Protein AF-A0A378NTG7-F1 (afdb_monomer_lite)

Structure (mmCIF, N/CA/C/O backbone):
data_AF-A0A378NTG7-F1
#
_entry.id   AF-A0A378NTG7-F1
#
loop_
_atom_site.group_PDB
_atom_site.id
_atom_site.type_symbol
_atom_site.label_atom_id
_atom_site.label_alt_id
_atom_site.label_comp_id
_atom_site.label_asym_id
_atom_site.label_entity_id
_atom_site.label_seq_id
_atom_site.pdbx_PDB_ins_code
_atom_site.Cartn_x
_atom_site.Cartn_y
_atom_site.Cartn_z
_atom_site.occupancy
_atom_site.B_iso_or_equiv
_atom_site.auth_seq_id
_atom_site.auth_comp_id
_atom_site.auth_asym_id
_atom_site.auth_atom_id
_atom_site.pdbx_PDB_model_num
ATOM 1 N N . MET A 1 1 ? -18.292 37.386 -33.665 1.00 40.34 1 MET A N 1
ATOM 2 C CA . MET A 1 1 ? -16.863 37.128 -33.390 1.00 40.34 1 MET A CA 1
ATOM 3 C C . MET A 1 1 ? -16.730 35.698 -32.903 1.00 40.34 1 MET A C 1
ATOM 5 O O . MET A 1 1 ? -16.871 35.434 -31.719 1.00 40.34 1 MET A O 1
ATOM 9 N N . ALA A 1 2 ? -16.604 34.774 -33.848 1.00 41.38 2 ALA A N 1
ATOM 10 C CA . ALA A 1 2 ? -16.483 33.342 -33.612 1.00 41.38 2 ALA A CA 1
ATOM 11 C C . ALA A 1 2 ? -15.475 32.808 -34.631 1.00 41.38 2 ALA A C 1
ATOM 13 O O . ALA A 1 2 ? -15.859 32.251 -35.647 1.00 41.38 2 ALA A O 1
ATOM 14 N N . VAL A 1 3 ? -14.202 33.106 -34.395 1.00 43.22 3 VAL A N 1
ATOM 15 C CA . VAL A 1 3 ? -13.016 32.516 -35.029 1.00 43.22 3 VAL A CA 1
ATOM 16 C C . VAL A 1 3 ? -11.914 32.672 -33.972 1.00 43.22 3 VAL A C 1
ATOM 18 O O . VAL A 1 3 ? -11.941 33.680 -33.275 1.00 43.22 3 VAL A O 1
ATOM 21 N N . GLU A 1 4 ? -11.015 31.693 -33.833 1.00 40.50 4 GLU A N 1
ATOM 22 C CA . GLU A 1 4 ? -9.915 31.577 -32.836 1.00 40.50 4 GLU A CA 1
ATOM 23 C C . GLU A 1 4 ? -10.145 30.596 -31.668 1.00 40.50 4 GLU A C 1
ATOM 25 O O . GLU A 1 4 ? -9.868 30.900 -30.510 1.00 40.50 4 GLU A O 1
ATOM 30 N N . LYS A 1 5 ? -10.600 29.365 -31.949 1.00 40.03 5 LYS A N 1
ATOM 31 C CA . LYS A 1 5 ? -10.425 28.236 -31.005 1.00 40.03 5 LYS A CA 1
ATOM 32 C C . LYS A 1 5 ? -9.916 26.922 -31.612 1.00 40.03 5 LYS A C 1
ATOM 34 O O . LYS A 1 5 ? -9.864 25.924 -30.904 1.00 40.03 5 LYS A O 1
ATOM 39 N N . GLU A 1 6 ? -9.496 26.904 -32.875 1.00 39.44 6 GLU A N 1
ATOM 40 C CA . GLU A 1 6 ? -9.167 25.645 -33.573 1.00 39.44 6 GLU A CA 1
ATOM 41 C C . GLU A 1 6 ? -7.680 25.426 -33.906 1.00 39.44 6 GLU A C 1
ATOM 43 O O . GLU A 1 6 ? -7.362 24.444 -34.559 1.00 39.44 6 GLU A O 1
ATOM 48 N N . GLN A 1 7 ? -6.737 26.252 -33.433 1.00 35.56 7 GLN A N 1
ATOM 49 C CA . GLN A 1 7 ? -5.326 26.128 -33.860 1.00 35.56 7 GLN A CA 1
ATOM 50 C C . GLN A 1 7 ? -4.340 25.487 -32.861 1.00 35.56 7 GLN A C 1
ATOM 52 O O . GLN A 1 7 ? -3.200 25.234 -33.233 1.00 35.56 7 GLN A O 1
ATOM 57 N N . GLU A 1 8 ? -4.737 25.131 -31.634 1.00 38.84 8 GLU A N 1
ATOM 58 C CA . GLU A 1 8 ? -3.800 24.547 -30.644 1.00 38.84 8 GLU A CA 1
ATOM 59 C C . GLU A 1 8 ? -3.702 23.005 -30.650 1.00 38.84 8 GLU A C 1
ATOM 61 O O . GLU A 1 8 ? -2.935 22.431 -29.878 1.00 38.84 8 GLU A O 1
ATOM 66 N N . THR A 1 9 ? -4.462 22.289 -31.485 1.00 45.16 9 THR A N 1
ATOM 67 C CA . THR A 1 9 ? -4.614 20.824 -31.337 1.00 45.16 9 THR A CA 1
ATOM 68 C C . THR A 1 9 ? -3.710 19.955 -32.217 1.00 45.16 9 THR A C 1
ATOM 70 O O . THR A 1 9 ? -3.560 18.774 -31.904 1.00 45.16 9 THR A O 1
ATOM 73 N N . GLU A 1 10 ? -3.041 20.492 -33.243 1.00 42.03 10 GLU A N 1
ATOM 74 C CA . GLU A 1 10 ? -2.284 19.659 -34.201 1.00 42.03 10 GLU A CA 1
ATOM 75 C C . GLU A 1 10 ? -0.754 19.661 -34.015 1.00 42.03 10 GLU A C 1
ATOM 77 O O . GLU A 1 10 ? -0.111 18.655 -34.313 1.00 42.03 10 GLU A O 1
ATOM 82 N N . GLN A 1 11 ? -0.149 20.712 -33.443 1.00 45.31 11 GLN A N 1
ATOM 83 C CA . GLN A 1 11 ? 1.317 20.779 -33.271 1.00 45.31 11 GLN A CA 1
ATOM 84 C C . GLN A 1 11 ? 1.874 19.829 -32.190 1.00 45.31 11 GLN A C 1
ATOM 86 O O . GLN A 1 11 ? 3.005 19.372 -32.307 1.00 45.31 11 GLN A O 1
ATOM 91 N N . GLY A 1 12 ? 1.088 19.461 -31.171 1.00 49.34 12 GLY A N 1
ATOM 92 C CA . GLY A 1 12 ? 1.565 18.647 -30.037 1.00 49.34 12 GLY A CA 1
ATOM 93 C C . GLY A 1 12 ? 1.423 17.124 -30.187 1.00 49.34 12 GLY A C 1
ATOM 94 O O . GLY A 1 12 ? 1.861 16.373 -29.313 1.00 49.34 12 GLY A O 1
ATOM 95 N N . PHE A 1 13 ? 0.773 16.635 -31.245 1.00 55.47 13 PHE A N 1
ATOM 96 C CA . PHE A 1 13 ? 0.563 15.198 -31.467 1.00 55.47 13 PHE A CA 1
ATOM 97 C C . PHE A 1 13 ? 1.809 14.455 -32.004 1.00 55.47 13 PHE A C 1
ATOM 99 O O . PHE A 1 13 ? 2.131 13.398 -31.452 1.00 55.47 13 PHE A O 1
ATOM 106 N N . PRO A 1 14 ? 2.558 14.978 -33.000 1.00 64.94 14 PRO A N 1
ATOM 107 C CA . PRO A 1 14 ? 3.762 14.308 -33.495 1.00 64.94 14 PRO A CA 1
ATOM 108 C C . PRO A 1 14 ? 4.895 14.275 -32.457 1.00 64.94 14 PRO A C 1
ATOM 110 O O . PRO A 1 14 ? 5.592 13.267 -32.339 1.00 64.94 14 PRO A O 1
ATOM 113 N N . GLU A 1 15 ? 5.040 15.327 -31.647 1.00 72.38 15 GLU A N 1
ATOM 114 C CA . GLU A 1 15 ? 6.060 15.408 -30.590 1.00 72.38 15 GLU A CA 1
ATOM 115 C C . GLU A 1 15 ? 5.849 14.349 -29.497 1.00 72.38 15 GLU A C 1
ATOM 117 O O . GLU A 1 15 ? 6.788 13.658 -29.102 1.00 72.38 15 GLU A O 1
ATOM 122 N N . LYS A 1 16 ? 4.596 14.135 -29.071 1.00 78.06 16 LYS A N 1
ATOM 123 C CA . LYS A 1 16 ? 4.247 13.085 -28.096 1.00 78.06 16 LYS A CA 1
ATOM 124 C C . LYS A 1 16 ? 4.489 11.679 -28.631 1.00 78.06 16 LYS A C 1
ATOM 126 O O . LYS A 1 16 ? 4.877 10.793 -27.874 1.00 78.06 16 LYS A O 1
ATOM 131 N N . ILE A 1 17 ? 4.271 11.455 -29.927 1.00 83.69 17 ILE A N 1
ATOM 132 C CA . ILE A 1 17 ? 4.576 10.165 -30.556 1.00 83.69 17 ILE A CA 1
ATOM 133 C C . ILE A 1 17 ? 6.084 9.904 -30.512 1.00 83.69 17 ILE A C 1
ATOM 135 O O . ILE A 1 17 ? 6.492 8.804 -30.137 1.00 83.69 17 ILE A O 1
ATOM 139 N N . HIS A 1 18 ? 6.904 10.909 -30.829 1.00 86.69 18 HIS A N 1
ATOM 140 C CA . HIS A 1 18 ? 8.359 10.806 -30.715 1.00 86.69 18 HIS A CA 1
ATOM 141 C C . HIS A 1 18 ? 8.810 10.510 -29.284 1.00 86.69 18 HIS A C 1
ATOM 143 O O . HIS A 1 18 ? 9.618 9.604 -29.081 1.00 86.69 18 HIS A O 1
ATOM 149 N N . GLU A 1 19 ? 8.244 11.202 -28.295 1.00 88.75 19 GLU A N 1
ATOM 150 C CA . GLU A 1 19 ? 8.531 10.952 -26.880 1.00 88.75 19 GLU A CA 1
ATOM 151 C C . GLU A 1 19 ? 8.181 9.509 -26.475 1.00 88.75 19 GLU A C 1
ATOM 153 O O . GLU A 1 19 ? 8.962 8.835 -25.801 1.00 88.75 19 GLU A O 1
ATOM 158 N N . TYR A 1 20 ? 7.039 8.986 -26.932 1.00 90.25 20 TYR A N 1
ATOM 159 C CA . TYR A 1 20 ? 6.647 7.602 -26.655 1.00 90.25 20 TYR A CA 1
ATOM 160 C C . TYR A 1 20 ? 7.581 6.580 -27.299 1.00 90.25 20 TYR A C 1
ATOM 162 O O . TYR A 1 20 ? 7.883 5.568 -26.667 1.00 90.25 20 TYR A O 1
ATOM 170 N N . ILE A 1 21 ? 8.053 6.837 -28.521 1.00 90.62 21 ILE A N 1
ATOM 171 C CA . ILE A 1 21 ? 9.031 5.980 -29.205 1.00 90.62 21 ILE A CA 1
ATOM 172 C C . ILE A 1 21 ? 10.375 6.013 -28.471 1.00 90.62 21 ILE A C 1
ATOM 174 O O . ILE A 1 21 ? 11.003 4.974 -28.280 1.00 90.62 21 ILE A O 1
ATOM 178 N N . GLU A 1 22 ? 10.815 7.185 -28.019 1.00 93.62 22 GLU A N 1
ATOM 179 C CA . GLU A 1 22 ? 12.049 7.323 -27.246 1.00 93.62 22 GLU A CA 1
ATOM 180 C C . GLU A 1 22 ? 11.975 6.530 -25.933 1.00 93.62 22 GLU A C 1
ATOM 182 O O . GLU A 1 22 ? 12.886 5.765 -25.612 1.00 93.62 22 GLU A O 1
ATOM 187 N N . ILE A 1 23 ? 10.862 6.649 -25.200 1.00 94.94 23 ILE A N 1
ATOM 188 C CA . ILE A 1 23 ? 10.621 5.880 -23.973 1.00 94.94 23 ILE A CA 1
ATOM 189 C C . ILE A 1 23 ? 10.615 4.375 -24.265 1.00 94.94 23 ILE A C 1
ATOM 191 O O . ILE A 1 23 ? 11.226 3.607 -23.521 1.00 94.94 23 ILE A O 1
ATOM 195 N N . GLU A 1 24 ? 9.960 3.949 -25.344 1.00 94.50 24 GLU A N 1
ATOM 196 C CA . GLU A 1 24 ? 9.941 2.550 -25.776 1.00 94.50 24 GLU A CA 1
ATOM 197 C C . GLU A 1 24 ? 11.367 2.027 -26.005 1.00 94.50 24 GLU A C 1
ATOM 199 O O . GLU A 1 24 ? 11.753 0.996 -25.452 1.00 94.50 24 GLU A O 1
ATOM 204 N N . ASN A 1 25 ? 12.187 2.778 -26.744 1.00 94.44 25 ASN A N 1
ATOM 205 C CA . ASN A 1 25 ? 13.576 2.419 -27.029 1.00 94.44 25 ASN A CA 1
ATOM 206 C C . ASN A 1 25 ? 14.423 2.329 -25.753 1.00 94.44 25 ASN A C 1
ATOM 208 O O . ASN A 1 25 ? 15.228 1.403 -25.608 1.00 94.44 25 ASN A O 1
ATOM 212 N N . LEU A 1 26 ? 14.226 3.246 -24.803 1.00 96.25 26 LEU A N 1
ATOM 213 C CA . LEU A 1 26 ? 14.895 3.196 -23.503 1.00 96.25 26 LEU A CA 1
ATOM 214 C C . LEU A 1 26 ? 14.501 1.944 -22.709 1.00 96.25 26 LEU A C 1
ATOM 216 O O . LEU A 1 26 ? 15.367 1.307 -22.112 1.00 96.25 26 LEU A O 1
ATOM 220 N N . VAL A 1 27 ? 13.226 1.541 -22.734 1.00 95.62 27 VAL A N 1
ATOM 221 C CA . VAL A 1 27 ? 12.765 0.301 -22.086 1.00 95.62 27 VAL A CA 1
ATOM 222 C C . VAL A 1 27 ? 13.381 -0.929 -22.745 1.00 95.62 27 VAL A C 1
ATOM 224 O O . VAL A 1 27 ? 13.876 -1.813 -22.045 1.00 95.62 27 VAL A O 1
ATOM 227 N N . LEU A 1 28 ? 13.400 -0.989 -24.077 1.00 93.88 28 LEU A N 1
ATOM 228 C CA . LEU A 1 28 ? 14.022 -2.096 -24.805 1.00 93.88 28 LEU A CA 1
ATOM 229 C C . LEU A 1 28 ? 15.527 -2.181 -24.524 1.00 93.88 28 LEU A C 1
ATOM 231 O O . LEU A 1 28 ? 16.045 -3.277 -24.313 1.00 93.88 28 LEU A O 1
ATOM 235 N N . THR A 1 29 ? 16.206 -1.035 -24.438 1.00 95.12 29 THR A N 1
ATOM 236 C CA . THR A 1 29 ? 17.627 -0.949 -24.076 1.00 95.12 29 THR A CA 1
ATOM 237 C C . THR A 1 29 ? 17.853 -1.423 -22.646 1.00 95.12 29 THR A C 1
ATOM 239 O O . THR A 1 29 ? 18.672 -2.305 -22.426 1.00 95.12 29 THR A O 1
ATOM 242 N N . TYR A 1 30 ? 17.068 -0.928 -21.686 1.00 96.25 30 TYR A N 1
ATOM 243 C CA . TYR A 1 30 ? 17.121 -1.352 -20.286 1.00 96.25 30 TYR A CA 1
ATOM 244 C C . TYR A 1 30 ? 16.969 -2.869 -20.120 1.00 96.25 30 TYR A C 1
ATOM 246 O O . TYR A 1 30 ? 17.612 -3.467 -19.255 1.00 96.25 30 TYR A O 1
ATOM 254 N N . LYS A 1 31 ? 16.128 -3.507 -20.941 1.00 94.12 31 LYS A N 1
ATOM 255 C CA . LYS A 1 31 ? 15.889 -4.951 -20.869 1.00 94.12 31 LYS A CA 1
ATOM 256 C C . LYS A 1 31 ? 17.086 -5.791 -21.311 1.00 94.12 31 LYS A C 1
ATOM 258 O O . LYS A 1 31 ? 17.160 -6.946 -20.890 1.00 94.12 31 LYS A O 1
ATOM 263 N N . LYS A 1 32 ? 18.014 -5.239 -22.105 1.00 92.81 32 LYS A N 1
ATOM 264 C CA . LYS A 1 32 ? 19.142 -5.997 -22.662 1.00 92.81 32 LYS A CA 1
ATOM 265 C C . LYS A 1 32 ? 19.996 -6.670 -21.590 1.00 92.81 32 LYS A C 1
ATOM 267 O O . LYS A 1 32 ? 20.375 -7.820 -21.758 1.00 92.81 32 LYS A O 1
ATOM 272 N N . GLN A 1 33 ? 20.201 -6.013 -20.447 1.00 92.69 33 GLN A N 1
ATOM 273 C CA . GLN A 1 33 ? 20.974 -6.571 -19.328 1.00 92.69 33 GLN A CA 1
ATOM 274 C C . GLN A 1 33 ? 20.434 -7.889 -18.741 1.00 92.69 33 GLN A C 1
ATOM 276 O O . GLN A 1 33 ? 21.124 -8.512 -17.940 1.00 92.69 33 GLN A O 1
ATOM 281 N N . PHE A 1 34 ? 19.192 -8.283 -19.048 1.00 92.81 34 PHE A N 1
ATOM 282 C CA . PHE A 1 34 ? 18.584 -9.506 -18.514 1.00 92.81 34 PHE A CA 1
ATOM 283 C C . PHE A 1 34 ? 18.690 -10.709 -19.459 1.00 92.81 34 PHE A C 1
ATOM 285 O O . PHE A 1 34 ? 18.231 -11.789 -19.083 1.00 92.81 34 PHE A O 1
ATOM 292 N N . PHE A 1 35 ? 19.253 -10.546 -20.659 1.00 91.06 35 PHE A N 1
ATOM 293 C CA . PHE A 1 35 ? 19.541 -11.672 -21.547 1.00 91.06 35 PHE A CA 1
ATOM 294 C C . PHE A 1 35 ? 20.837 -12.376 -21.130 1.00 91.06 35 PHE A C 1
ATOM 296 O O . PHE A 1 35 ? 21.755 -11.755 -20.596 1.00 91.06 35 PHE A O 1
ATOM 303 N N . SER A 1 36 ? 20.901 -13.692 -21.344 1.00 86.69 36 SER A N 1
ATOM 304 C CA . SER A 1 36 ? 22.026 -14.539 -20.918 1.00 86.69 36 SER A CA 1
ATOM 305 C C . SER A 1 36 ? 23.348 -14.216 -21.621 1.00 86.69 36 SER A C 1
ATOM 307 O O . SER A 1 36 ? 24.410 -14.539 -21.102 1.00 86.69 36 SER A O 1
ATOM 309 N N . ASP A 1 37 ? 23.278 -13.597 -22.794 1.00 91.00 37 ASP A N 1
ATOM 310 C CA . ASP A 1 37 ? 24.374 -13.249 -23.698 1.00 91.00 37 ASP A CA 1
ATOM 311 C C . ASP A 1 37 ? 24.736 -11.752 -23.671 1.00 91.00 37 ASP A C 1
ATOM 313 O O . ASP A 1 37 ? 25.520 -11.289 -24.498 1.00 91.00 37 ASP A O 1
ATOM 317 N N . ALA A 1 38 ? 24.200 -10.990 -22.711 1.00 89.75 38 ALA A N 1
ATOM 318 C CA . ALA A 1 38 ? 24.419 -9.551 -22.623 1.00 89.75 38 ALA A CA 1
ATOM 319 C C . ALA A 1 38 ? 25.904 -9.196 -22.437 1.00 89.75 38 ALA A C 1
ATOM 321 O O . ALA A 1 38 ? 26.570 -9.620 -21.486 1.00 89.75 38 ALA A O 1
ATOM 322 N N . THR A 1 39 ? 26.421 -8.346 -23.321 1.00 93.62 39 THR A N 1
ATOM 323 C CA . THR A 1 39 ? 27.797 -7.852 -23.239 1.00 93.62 39 THR A CA 1
ATOM 324 C C . THR A 1 39 ? 27.957 -6.816 -22.123 1.00 93.62 39 THR A C 1
ATOM 326 O O . THR A 1 39 ? 27.016 -6.125 -21.727 1.00 93.62 39 THR A O 1
ATOM 329 N N . ARG A 1 40 ? 29.193 -6.627 -21.633 1.00 91.81 40 ARG A N 1
ATOM 330 C CA . ARG A 1 40 ? 29.496 -5.603 -20.613 1.00 91.81 40 ARG A CA 1
ATOM 331 C C . ARG A 1 40 ? 29.053 -4.197 -21.041 1.00 91.81 40 ARG A C 1
ATOM 333 O O . ARG A 1 40 ? 28.556 -3.445 -20.207 1.00 91.81 40 ARG A O 1
ATOM 340 N N . LYS A 1 41 ? 29.201 -3.872 -22.330 1.00 93.62 41 LYS A N 1
ATOM 341 C CA . LYS A 1 41 ? 28.770 -2.595 -22.912 1.00 93.62 41 LYS A CA 1
ATOM 342 C C . LYS A 1 41 ? 27.248 -2.433 -22.840 1.00 93.62 41 LYS A C 1
ATOM 344 O O . LYS A 1 41 ? 26.769 -1.399 -22.391 1.00 93.62 41 LYS A O 1
ATOM 349 N N . GLU A 1 42 ? 26.489 -3.468 -23.190 1.00 92.56 42 GLU A N 1
ATOM 350 C CA . GLU A 1 42 ? 25.021 -3.436 -23.122 1.00 92.56 42 GLU A CA 1
ATOM 351 C C . GLU A 1 42 ? 24.499 -3.321 -21.689 1.00 92.56 42 GLU A C 1
ATOM 353 O O . GLU A 1 42 ? 23.486 -2.664 -21.454 1.00 92.56 42 GLU A O 1
ATOM 358 N N . ILE A 1 43 ? 25.189 -3.917 -20.713 1.00 92.94 43 ILE A N 1
ATOM 359 C CA . ILE A 1 43 ? 24.847 -3.764 -19.293 1.00 92.94 43 ILE A CA 1
ATOM 360 C C . ILE A 1 43 ? 25.027 -2.305 -18.849 1.00 92.94 43 ILE A C 1
ATOM 362 O O . ILE A 1 43 ? 24.193 -1.774 -18.115 1.00 92.94 43 ILE A O 1
ATOM 366 N N . GLU A 1 44 ? 26.095 -1.642 -19.287 1.00 94.31 44 GLU A N 1
ATOM 367 C CA . GLU A 1 44 ? 26.352 -0.237 -18.963 1.00 94.31 44 GLU A C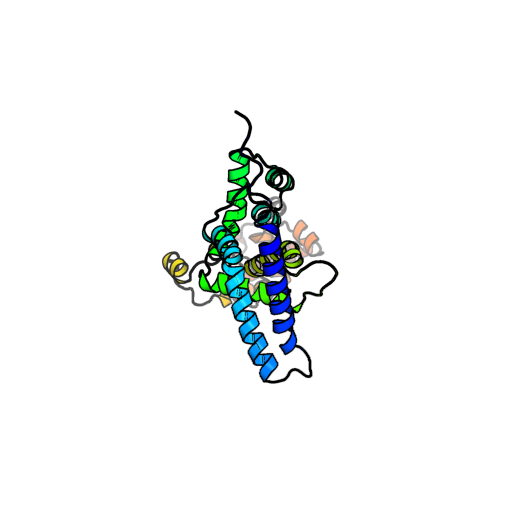A 1
ATOM 368 C C . GLU A 1 44 ? 25.340 0.701 -19.636 1.00 94.31 44 GLU A C 1
ATOM 370 O O . GLU A 1 44 ? 24.735 1.540 -18.965 1.00 94.31 44 GLU A O 1
ATOM 375 N N . GLU A 1 45 ? 25.047 0.480 -20.919 1.00 95.06 45 GLU A N 1
ATOM 376 C CA . GLU A 1 45 ? 23.980 1.185 -21.641 1.00 95.06 45 GLU A CA 1
ATOM 377 C C . GLU A 1 45 ? 22.610 0.980 -20.977 1.00 95.06 45 GLU A C 1
ATOM 379 O O . GLU A 1 45 ? 21.835 1.927 -20.837 1.00 95.06 45 GLU A O 1
ATOM 384 N N . SER A 1 46 ? 22.327 -0.232 -20.488 1.00 94.88 46 SER A N 1
ATOM 385 C CA . SER A 1 46 ? 21.084 -0.543 -19.773 1.00 94.88 46 SER A CA 1
ATOM 386 C C . SER A 1 46 ? 20.953 0.230 -18.459 1.00 94.88 46 SER A C 1
ATOM 388 O O . SER A 1 46 ? 19.850 0.654 -18.105 1.00 94.88 46 SER A O 1
ATOM 390 N N . LYS A 1 47 ? 22.057 0.436 -17.726 1.00 94.50 47 LYS A N 1
ATOM 391 C CA . LYS A 1 47 ? 22.064 1.246 -16.495 1.00 94.50 47 LYS A CA 1
ATOM 392 C C . LYS A 1 47 ? 21.788 2.714 -16.804 1.00 94.50 47 LYS A C 1
ATOM 394 O O . LYS A 1 47 ? 20.948 3.321 -16.145 1.00 94.50 47 LYS A O 1
ATOM 399 N N . SER A 1 48 ? 22.426 3.258 -17.837 1.00 95.94 48 SER A N 1
ATOM 400 C CA . SER A 1 48 ? 22.163 4.623 -18.305 1.00 95.94 48 SER A CA 1
ATOM 401 C C . SER A 1 48 ? 20.713 4.795 -18.762 1.00 95.94 48 SER A C 1
ATOM 403 O O . SER A 1 48 ? 20.056 5.763 -18.379 1.00 95.94 48 SER A O 1
ATOM 405 N N . ALA A 1 49 ? 20.169 3.818 -19.496 1.00 95.88 49 ALA A N 1
ATOM 406 C CA . ALA A 1 49 ? 18.770 3.815 -19.912 1.00 95.88 49 ALA A CA 1
ATOM 407 C C . ALA A 1 49 ? 17.804 3.786 -18.714 1.00 95.88 49 ALA A C 1
ATOM 409 O O . ALA A 1 49 ? 16.811 4.513 -18.718 1.00 95.88 49 ALA A O 1
ATOM 410 N N . ALA A 1 50 ? 18.108 3.015 -17.661 1.00 96.25 50 ALA A N 1
ATOM 411 C CA . ALA A 1 50 ? 17.317 3.001 -16.427 1.00 96.25 50 ALA A CA 1
ATOM 412 C C . ALA A 1 50 ? 17.258 4.387 -15.768 1.00 96.25 50 ALA A C 1
ATOM 414 O O . ALA A 1 50 ? 16.178 4.850 -15.405 1.00 96.25 50 ALA A O 1
ATOM 415 N N . THR A 1 51 ? 18.404 5.062 -15.652 1.00 96.31 51 THR A N 1
ATOM 416 C CA . THR A 1 51 ? 18.497 6.412 -15.076 1.00 96.31 51 THR A CA 1
ATOM 417 C C . THR A 1 51 ? 17.724 7.434 -15.908 1.00 96.31 51 THR A C 1
ATOM 419 O O . THR A 1 51 ? 17.001 8.267 -15.367 1.00 96.31 51 THR A O 1
ATOM 422 N N . LEU A 1 52 ? 17.814 7.361 -17.238 1.00 97.00 52 LEU A N 1
ATOM 423 C CA . LEU A 1 52 ? 17.052 8.250 -18.120 1.00 97.00 52 LEU A CA 1
ATOM 424 C C . LEU A 1 52 ? 15.541 8.012 -18.009 1.00 97.00 52 LEU A C 1
ATOM 426 O O . LEU A 1 52 ? 14.772 8.975 -17.975 1.00 97.00 52 LEU A O 1
ATOM 430 N N . LEU A 1 53 ? 15.107 6.752 -17.891 1.00 95.88 53 LEU A N 1
ATOM 431 C CA . LEU A 1 53 ? 13.700 6.415 -17.661 1.00 95.88 53 LEU A CA 1
ATOM 432 C C . LEU A 1 53 ? 13.186 7.017 -16.353 1.00 95.88 53 LEU A C 1
ATOM 434 O O . LEU A 1 53 ? 12.139 7.664 -16.351 1.00 95.88 53 LEU A O 1
ATOM 438 N N . THR A 1 54 ? 13.907 6.848 -15.243 1.00 95.75 54 THR A N 1
ATOM 439 C CA . THR A 1 54 ? 13.463 7.400 -13.954 1.00 95.75 54 THR A CA 1
ATOM 440 C C . THR A 1 54 ? 13.398 8.926 -13.988 1.00 95.75 54 THR A C 1
ATOM 442 O O . THR A 1 54 ? 12.439 9.499 -13.472 1.00 95.75 54 THR A O 1
ATOM 445 N N . ILE A 1 55 ? 14.339 9.591 -14.668 1.00 96.38 55 ILE A N 1
ATOM 446 C CA . ILE A 1 55 ? 14.309 11.046 -14.857 1.00 96.38 55 ILE A CA 1
ATOM 447 C C . ILE A 1 55 ? 13.070 11.478 -15.653 1.00 96.38 55 ILE A C 1
ATOM 449 O O . ILE A 1 55 ? 12.351 12.372 -15.202 1.00 96.38 55 ILE A O 1
ATOM 453 N N . LYS A 1 56 ? 12.780 10.833 -16.793 1.00 95.50 56 LYS A N 1
ATOM 454 C CA . LYS A 1 56 ? 11.615 11.169 -17.635 1.00 95.50 56 LYS A CA 1
ATOM 455 C C . LYS A 1 56 ? 10.284 10.988 -16.897 1.00 95.50 56 LYS A C 1
ATOM 457 O O . LYS A 1 56 ? 9.369 11.784 -17.080 1.00 95.50 56 LYS A O 1
ATOM 462 N N . PHE A 1 57 ? 10.183 9.997 -16.010 1.00 96.12 57 PHE A N 1
ATOM 463 C CA . PHE A 1 57 ? 8.967 9.736 -15.230 1.00 96.12 57 PHE A CA 1
ATOM 464 C C . PHE A 1 57 ? 8.887 10.486 -13.886 1.00 96.12 57 PHE A C 1
ATOM 466 O O . PHE A 1 57 ? 7.903 10.330 -13.159 1.00 96.12 57 PHE A O 1
ATOM 473 N N . ASN A 1 58 ? 9.831 11.378 -13.563 1.00 94.94 58 ASN A N 1
ATOM 474 C CA . ASN A 1 58 ? 9.766 12.205 -12.349 1.00 94.94 58 ASN A CA 1
ATOM 475 C C . ASN A 1 58 ? 8.445 12.976 -12.150 1.00 94.94 58 ASN A C 1
ATOM 477 O O . ASN A 1 58 ? 7.970 13.027 -11.010 1.00 94.94 58 ASN A O 1
ATOM 481 N N . PRO A 1 59 ? 7.806 13.558 -13.187 1.00 94.31 59 PRO A N 1
ATOM 482 C CA . PRO A 1 59 ? 6.506 14.211 -13.023 1.00 94.31 59 PRO A CA 1
ATOM 483 C C . PRO A 1 59 ? 5.430 13.262 -12.479 1.00 94.31 59 PRO A C 1
ATOM 485 O O . PRO A 1 59 ? 4.650 13.644 -11.603 1.00 94.31 59 PRO A O 1
ATOM 488 N N . LEU A 1 60 ? 5.433 12.003 -12.934 1.00 93.88 60 LEU A N 1
ATOM 489 C CA . LEU A 1 60 ? 4.539 10.961 -12.434 1.00 93.88 60 LEU A CA 1
ATOM 490 C C . LEU A 1 60 ? 4.830 10.665 -10.960 1.00 93.88 60 LEU A C 1
ATOM 492 O O . LEU A 1 60 ? 3.906 10.625 -10.152 1.00 93.88 60 LEU A O 1
ATOM 496 N N . PHE A 1 61 ? 6.100 10.512 -10.582 1.00 95.62 61 PHE A N 1
ATOM 497 C CA . PHE A 1 61 ? 6.468 10.231 -9.192 1.00 95.62 61 PHE A CA 1
ATOM 498 C C . PHE A 1 61 ? 6.072 11.363 -8.249 1.00 95.62 61 PHE A C 1
ATOM 500 O O . PHE A 1 61 ? 5.455 11.110 -7.219 1.00 95.62 61 PHE A O 1
ATOM 507 N N . ARG A 1 62 ? 6.323 12.620 -8.634 1.00 94.00 62 ARG A N 1
ATOM 508 C CA . ARG A 1 62 ? 5.901 13.800 -7.861 1.00 94.00 62 ARG A CA 1
ATOM 509 C C . ARG A 1 62 ? 4.391 13.830 -7.642 1.00 94.00 62 ARG A C 1
ATOM 511 O O . ARG A 1 62 ? 3.942 14.161 -6.548 1.00 94.00 62 ARG A O 1
ATOM 518 N N . LYS A 1 63 ? 3.610 13.452 -8.657 1.00 92.81 63 LYS A N 1
ATOM 519 C CA . LYS A 1 63 ? 2.148 13.342 -8.570 1.00 92.81 63 LYS A CA 1
ATOM 520 C C . LYS A 1 63 ? 1.714 12.304 -7.521 1.00 92.81 63 LYS A C 1
ATOM 522 O O . LYS A 1 63 ? 0.829 12.596 -6.723 1.00 92.81 63 LYS A O 1
ATOM 527 N N . TYR A 1 64 ? 2.367 11.141 -7.458 1.00 94.38 64 TYR A N 1
ATOM 528 C CA . TYR A 1 64 ? 2.103 10.148 -6.405 1.00 94.38 64 TYR A CA 1
ATOM 529 C C . TYR A 1 64 ? 2.592 10.595 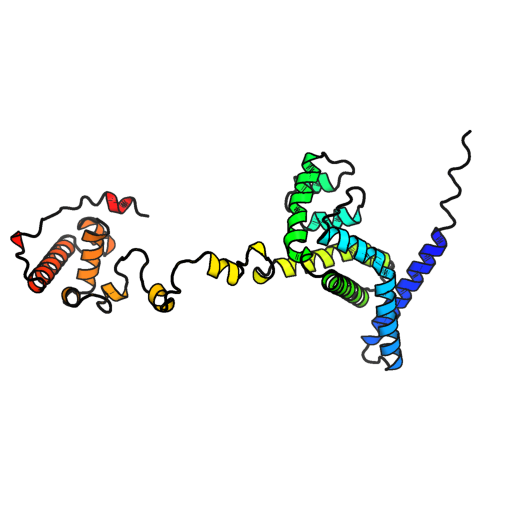-5.025 1.00 94.38 64 TYR A C 1
ATOM 531 O O . TYR A 1 64 ? 1.871 10.407 -4.051 1.00 94.38 64 TYR A O 1
ATOM 539 N N . ILE A 1 65 ? 3.769 11.216 -4.930 1.00 94.81 65 ILE A N 1
ATOM 540 C CA . ILE A 1 65 ? 4.325 11.714 -3.663 1.00 94.81 65 ILE A CA 1
ATOM 541 C C . ILE A 1 65 ? 3.388 12.747 -3.032 1.00 94.81 65 ILE A C 1
ATOM 543 O O . ILE A 1 65 ? 3.047 12.597 -1.864 1.00 94.81 65 ILE A O 1
ATOM 547 N N . LYS A 1 66 ? 2.894 13.727 -3.804 1.00 92.75 66 LYS A N 1
ATOM 548 C CA . LYS A 1 66 ? 1.913 14.716 -3.317 1.00 92.75 66 LYS A CA 1
ATOM 549 C C . LYS A 1 66 ? 0.648 14.064 -2.765 1.00 92.75 66 LYS A C 1
ATOM 551 O O . LYS A 1 66 ? 0.102 14.491 -1.754 1.00 92.75 66 LYS A O 1
ATOM 556 N N . LEU A 1 67 ? 0.172 13.007 -3.418 1.00 92.12 67 LEU A N 1
ATOM 557 C CA . LEU A 1 67 ? -0.996 12.283 -2.935 1.00 92.12 67 LEU A CA 1
ATOM 558 C C . LEU A 1 67 ? -0.696 11.504 -1.648 1.00 92.12 67 LEU A C 1
ATOM 560 O O . LEU A 1 67 ? -1.503 11.509 -0.726 1.00 92.12 67 LEU A O 1
ATOM 564 N N . ILE A 1 68 ? 0.438 10.808 -1.604 1.00 94.25 68 ILE A N 1
ATOM 565 C CA . ILE A 1 68 ? 0.809 9.917 -0.501 1.00 94.25 68 ILE A CA 1
ATOM 566 C C . ILE A 1 68 ? 1.171 10.724 0.753 1.00 94.25 68 ILE A C 1
ATOM 568 O O . ILE A 1 68 ? 0.674 10.405 1.831 1.00 94.25 68 ILE A O 1
ATOM 572 N N . LYS A 1 69 ? 2.001 11.765 0.618 1.00 92.94 69 LYS A N 1
ATOM 573 C CA . LYS A 1 69 ? 2.500 12.579 1.738 1.00 92.94 69 LYS A CA 1
ATOM 574 C C . LYS A 1 69 ? 1.576 13.731 2.108 1.00 92.94 69 LYS A C 1
ATOM 576 O O . LYS A 1 69 ? 1.313 13.932 3.284 1.00 92.94 69 LYS A O 1
ATOM 581 N N . ASP A 1 70 ? 1.064 14.460 1.120 1.00 89.06 70 ASP A N 1
ATOM 582 C CA . ASP A 1 70 ? 0.331 15.706 1.383 1.00 89.06 70 ASP A CA 1
ATOM 583 C C . ASP A 1 70 ? -1.193 15.504 1.356 1.00 89.06 70 ASP A C 1
ATOM 585 O O . ASP A 1 70 ? -1.950 16.458 1.525 1.00 89.06 70 ASP A O 1
ATOM 589 N N . ASN A 1 71 ? -1.660 14.273 1.098 1.00 87.25 71 ASN A N 1
ATOM 590 C CA . ASN A 1 71 ? -3.074 13.932 0.909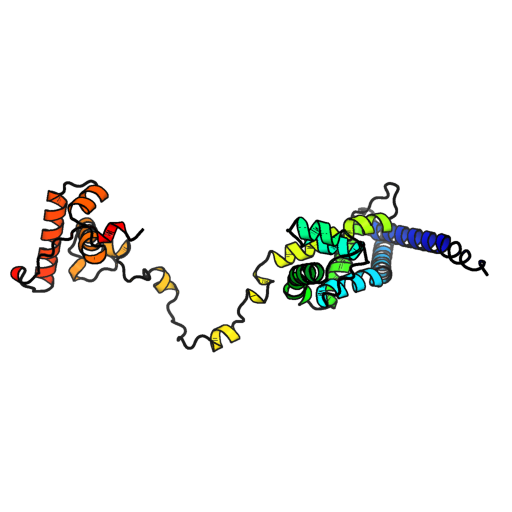 1.00 87.25 71 ASN A CA 1
ATOM 591 C C . ASN A 1 71 ? -3.767 14.838 -0.135 1.00 87.25 71 ASN A C 1
ATOM 593 O O . ASN A 1 71 ? -4.965 15.113 -0.059 1.00 87.25 71 ASN A O 1
ATOM 597 N N . GLN A 1 72 ? -3.022 15.327 -1.135 1.00 87.06 72 GLN A N 1
ATOM 598 C CA . GLN A 1 72 ? -3.551 16.211 -2.176 1.00 87.06 72 GLN A CA 1
ATOM 599 C C . GLN A 1 72 ? -4.252 15.404 -3.275 1.00 87.06 72 GLN A C 1
ATOM 601 O O . GLN A 1 72 ? -3.690 15.106 -4.329 1.00 87.06 72 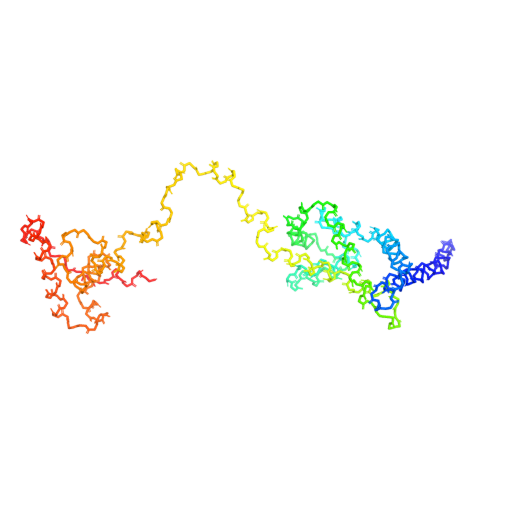GLN A O 1
ATOM 606 N N . LEU A 1 73 ? -5.507 15.032 -3.017 1.00 86.50 73 LEU A N 1
ATOM 607 C CA . LEU A 1 73 ? -6.365 14.356 -3.989 1.00 86.50 73 LEU A CA 1
ATOM 608 C C . LEU A 1 73 ? -7.035 15.361 -4.940 1.00 86.50 73 LEU A C 1
ATOM 610 O O . LEU A 1 73 ? -7.924 16.105 -4.528 1.00 86.50 73 LEU A O 1
ATOM 614 N N . ASP A 1 74 ? -6.670 15.324 -6.223 1.00 86.69 74 ASP A N 1
ATOM 615 C CA . ASP A 1 74 ? -7.425 16.001 -7.282 1.00 86.69 74 ASP A CA 1
ATOM 616 C C . ASP A 1 74 ? -8.589 15.115 -7.768 1.00 86.69 74 ASP A C 1
ATOM 618 O O . ASP A 1 74 ? -8.392 14.035 -8.329 1.00 86.69 74 ASP A O 1
ATOM 622 N N . PHE A 1 75 ? -9.824 15.576 -7.554 1.00 86.31 75 PHE A N 1
ATOM 623 C CA . PHE A 1 75 ? -11.047 14.875 -7.966 1.00 86.31 75 PHE A CA 1
ATOM 624 C C . PHE A 1 75 ? -11.356 14.993 -9.464 1.00 86.31 75 PHE A C 1
ATOM 626 O O . PHE A 1 75 ? -12.236 14.279 -9.956 1.00 86.31 75 PHE A O 1
ATOM 633 N N . ASN A 1 76 ? -10.666 15.861 -10.200 1.00 87.12 76 ASN A N 1
ATOM 634 C CA . ASN A 1 76 ? -10.789 15.953 -11.654 1.00 87.12 76 ASN A CA 1
ATOM 635 C C . ASN A 1 76 ? -9.853 14.956 -12.348 1.00 87.12 76 ASN A C 1
ATOM 637 O O . ASN A 1 76 ? -10.184 14.417 -13.406 1.00 87.12 76 ASN A O 1
ATOM 641 N N . ASP A 1 77 ? -8.738 14.625 -11.704 1.00 89.31 77 ASP A N 1
ATOM 642 C CA . ASP A 1 77 ? -7.726 13.722 -12.230 1.00 89.31 77 ASP A CA 1
ATOM 643 C C . ASP A 1 77 ? -8.167 12.249 -12.151 1.00 89.31 77 ASP A C 1
ATOM 645 O O . ASP A 1 77 ? -8.318 11.651 -11.080 1.00 89.31 77 ASP A O 1
ATOM 649 N N . LYS A 1 78 ? -8.394 11.633 -13.316 1.00 87.75 78 LYS A N 1
ATOM 650 C CA . LYS A 1 78 ? -8.866 10.243 -13.413 1.00 87.75 78 LYS A CA 1
ATOM 651 C C . LYS A 1 78 ? -7.862 9.232 -12.856 1.00 87.75 78 LYS A C 1
ATOM 653 O O . LYS A 1 78 ? -8.289 8.210 -12.316 1.00 87.75 78 LYS A O 1
ATOM 658 N N . ASP A 1 79 ? -6.566 9.510 -12.931 1.00 86.25 79 ASP A N 1
ATOM 659 C CA . ASP A 1 79 ? -5.519 8.566 -12.529 1.00 86.25 79 ASP A CA 1
ATOM 660 C C . ASP A 1 79 ? -5.395 8.525 -11.012 1.00 86.25 79 ASP A C 1
ATOM 662 O O . ASP A 1 79 ? -5.339 7.455 -10.402 1.00 86.25 79 ASP A O 1
ATOM 666 N N . ILE A 1 80 ? -5.439 9.707 -10.399 1.00 88.50 80 ILE A N 1
ATOM 667 C CA . ILE A 1 80 ? -5.454 9.881 -8.948 1.00 88.50 80 ILE A CA 1
ATOM 668 C C . ILE A 1 80 ? -6.712 9.247 -8.349 1.00 88.50 80 ILE A C 1
ATOM 670 O O . ILE A 1 80 ? -6.622 8.464 -7.399 1.00 88.50 80 ILE A O 1
ATOM 674 N N . LYS A 1 81 ? -7.882 9.476 -8.966 1.00 90.44 81 LYS A N 1
ATOM 675 C CA . LYS A 1 81 ? -9.127 8.783 -8.600 1.00 90.44 81 LYS A CA 1
ATOM 676 C C . LYS A 1 81 ? -8.977 7.262 -8.694 1.00 90.44 81 LYS A C 1
ATOM 678 O O . LYS A 1 81 ? -9.385 6.545 -7.778 1.00 90.44 81 LYS A O 1
ATOM 683 N N . ARG A 1 82 ? -8.373 6.750 -9.774 1.00 90.75 82 ARG A N 1
ATOM 684 C CA . ARG A 1 82 ? -8.143 5.308 -9.981 1.00 90.75 82 ARG A CA 1
ATOM 685 C C . ARG A 1 82 ? -7.249 4.710 -8.899 1.00 90.75 82 ARG A C 1
ATOM 687 O O . ARG A 1 82 ? -7.542 3.615 -8.424 1.00 90.75 82 ARG A O 1
ATOM 694 N N . PHE A 1 83 ? -6.212 5.428 -8.479 1.00 92.12 83 PHE A N 1
ATOM 695 C CA . PHE A 1 83 ? -5.376 5.018 -7.357 1.00 92.12 83 PHE A CA 1
ATOM 696 C C . PHE A 1 83 ? -6.163 4.996 -6.040 1.00 92.12 83 PHE A C 1
ATOM 698 O O . PHE A 1 83 ? -6.187 3.965 -5.367 1.00 92.12 83 PHE A O 1
ATOM 705 N N . ALA A 1 84 ? -6.867 6.080 -5.703 1.00 91.81 84 ALA A N 1
ATOM 706 C CA . ALA A 1 84 ? -7.646 6.196 -4.468 1.00 91.81 84 ALA A CA 1
ATOM 707 C C . ALA A 1 84 ? -8.725 5.103 -4.333 1.00 91.81 84 ALA A C 1
ATOM 709 O O . ALA A 1 84 ? -8.932 4.545 -3.251 1.00 91.81 84 ALA A O 1
ATOM 710 N N . LEU A 1 85 ? -9.358 4.709 -5.445 1.00 92.50 85 LEU A N 1
ATOM 711 C CA . LEU A 1 85 ? -10.333 3.612 -5.486 1.00 92.50 85 LEU A CA 1
ATOM 712 C C . LEU A 1 85 ? -9.788 2.282 -4.944 1.00 92.50 85 LEU A C 1
ATOM 714 O O . LEU A 1 85 ? -10.576 1.460 -4.466 1.00 92.50 85 LEU A O 1
ATOM 718 N N . ASN A 1 86 ? -8.471 2.058 -5.001 1.00 92.50 86 ASN A N 1
ATOM 719 C CA . ASN A 1 86 ? -7.858 0.831 -4.499 1.00 92.50 86 ASN A CA 1
ATOM 720 C C . ASN A 1 86 ? -7.895 0.727 -2.969 1.00 92.50 86 ASN A C 1
ATOM 722 O O . ASN A 1 86 ? -7.792 -0.387 -2.456 1.00 92.50 86 ASN A O 1
ATOM 726 N N . PHE A 1 87 ? -8.049 1.836 -2.246 1.00 90.94 87 PHE A N 1
ATOM 727 C CA . PHE A 1 87 ? -7.998 1.874 -0.778 1.00 90.94 87 PHE A CA 1
ATOM 728 C C . PHE A 1 87 ? -9.372 2.016 -0.123 1.00 90.94 87 PHE A C 1
ATOM 730 O O . PHE A 1 87 ? -9.532 1.759 1.067 1.00 90.94 87 PHE A O 1
ATOM 737 N N . ILE A 1 88 ? -10.394 2.360 -0.902 1.00 91.69 88 ILE A N 1
ATOM 738 C CA . ILE A 1 88 ? -11.769 2.445 -0.418 1.00 91.69 88 ILE A CA 1
ATOM 739 C C . ILE A 1 88 ? -12.391 1.043 -0.463 1.00 91.69 88 ILE A C 1
ATOM 741 O O . ILE A 1 88 ? -12.299 0.344 -1.469 1.00 91.69 88 ILE A O 1
ATOM 745 N N . GLY A 1 89 ? -13.032 0.607 0.622 1.00 87.88 89 GLY A N 1
ATOM 746 C CA . GLY A 1 89 ? -13.821 -0.635 0.655 1.00 87.88 89 GLY A CA 1
ATOM 747 C C . GLY A 1 89 ? -15.289 -0.421 0.272 1.00 87.88 89 GLY A C 1
ATOM 748 O O . GLY A 1 89 ? -15.877 -1.234 -0.441 1.00 87.88 89 GLY A O 1
ATOM 749 N N . ASP A 1 90 ? -15.854 0.711 0.693 1.00 91.69 90 ASP A N 1
ATOM 750 C CA . ASP A 1 90 ? -17.270 1.047 0.542 1.00 91.69 90 ASP A CA 1
ATOM 751 C C . ASP A 1 90 ? -17.677 1.245 -0.930 1.00 91.69 90 ASP A C 1
ATOM 753 O O . ASP A 1 90 ? -17.106 2.055 -1.668 1.00 91.69 90 ASP A O 1
ATOM 757 N N . LYS A 1 91 ? -18.704 0.501 -1.360 1.00 91.50 91 LYS A N 1
ATOM 758 C CA . LYS A 1 91 ? -19.258 0.554 -2.719 1.00 91.50 91 LYS A CA 1
ATOM 759 C C . LYS A 1 91 ? -19.870 1.921 -3.044 1.00 91.50 91 LYS A C 1
ATOM 761 O O . LYS A 1 91 ? -19.794 2.342 -4.198 1.00 91.50 91 LYS A O 1
ATOM 766 N N . SER A 1 92 ? -20.463 2.602 -2.064 1.00 90.00 92 SER A N 1
ATOM 767 C CA . SER A 1 92 ? -21.105 3.907 -2.254 1.00 90.00 92 SER A CA 1
ATOM 768 C C . SER A 1 92 ? -20.063 4.991 -2.553 1.00 90.00 92 SER A C 1
ATOM 770 O O . SER A 1 92 ? -20.141 5.660 -3.586 1.00 90.00 92 SER A O 1
ATOM 772 N N . LEU A 1 93 ? -19.007 5.061 -1.736 1.00 90.69 93 LEU A N 1
ATOM 773 C CA . LEU A 1 93 ? -17.880 5.975 -1.918 1.00 90.69 93 LEU A CA 1
ATOM 774 C C . LEU A 1 93 ? -17.115 5.690 -3.213 1.00 90.69 93 LEU A C 1
ATOM 776 O O . LEU A 1 93 ? -16.742 6.626 -3.915 1.00 90.69 93 LEU A O 1
ATOM 780 N N . LYS A 1 94 ? -16.949 4.417 -3.600 1.00 92.06 94 LYS A N 1
ATOM 781 C CA . LYS A 1 94 ? -16.367 4.065 -4.908 1.00 92.06 94 LYS A CA 1
ATOM 782 C C . LYS A 1 94 ? -17.176 4.607 -6.079 1.00 92.06 94 LYS A C 1
ATOM 784 O O . LYS A 1 94 ? -16.591 5.083 -7.047 1.00 92.06 94 LYS A O 1
ATOM 789 N N . ARG A 1 95 ? -18.507 4.491 -6.028 1.00 90.69 95 ARG A N 1
ATOM 790 C CA . ARG A 1 95 ? -19.382 5.037 -7.076 1.00 90.69 95 ARG A CA 1
ATOM 791 C C . ARG A 1 95 ? -19.262 6.553 -7.123 1.00 90.69 95 ARG A C 1
ATOM 793 O O . ARG A 1 95 ? -19.063 7.093 -8.202 1.00 90.69 95 ARG A O 1
ATOM 800 N N . ALA A 1 96 ? -19.295 7.213 -5.969 1.00 89.88 96 ALA A N 1
ATOM 801 C CA . ALA A 1 96 ? -19.199 8.663 -5.908 1.00 89.88 96 ALA A CA 1
ATOM 802 C C . ALA A 1 96 ? -17.836 9.199 -6.377 1.00 89.88 96 ALA A C 1
ATOM 804 O O . ALA A 1 96 ? -17.793 10.187 -7.100 1.00 89.88 96 ALA A O 1
ATOM 805 N N . LEU A 1 97 ? -16.732 8.518 -6.052 1.00 89.00 97 LEU A N 1
ATOM 806 C CA . LEU A 1 97 ? -15.394 8.888 -6.523 1.00 89.00 97 LEU A CA 1
ATOM 807 C C . LEU A 1 97 ? -15.254 8.771 -8.051 1.00 89.00 97 LEU A C 1
ATOM 809 O O . LEU A 1 97 ? -14.444 9.477 -8.636 1.00 89.00 97 LEU A O 1
ATOM 813 N N . LYS A 1 98 ? -16.041 7.914 -8.716 1.00 88.25 98 LYS A N 1
ATOM 814 C CA . LYS A 1 98 ? -16.053 7.809 -10.187 1.00 88.25 98 LYS A CA 1
ATOM 815 C C . LYS A 1 98 ? -16.822 8.936 -10.879 1.00 88.25 98 LYS A C 1
ATOM 817 O O . LYS A 1 98 ? -16.611 9.135 -12.070 1.00 88.25 98 LYS A O 1
ATOM 822 N N . LEU A 1 99 ? -17.712 9.630 -10.170 1.00 87.69 99 LEU A N 1
ATOM 823 C CA . LEU A 1 99 ? -18.445 10.771 -10.715 1.00 87.69 99 LEU A CA 1
ATOM 824 C C . LEU A 1 99 ? -17.513 11.979 -10.847 1.00 87.69 99 LEU A C 1
ATOM 826 O O . LEU A 1 99 ? -16.535 12.087 -10.111 1.00 87.69 99 LEU A O 1
ATOM 830 N N . ASP A 1 100 ? -17.837 12.909 -11.742 1.00 82.69 100 ASP A N 1
ATOM 831 C CA . ASP A 1 100 ? -17.061 14.149 -11.897 1.00 82.69 100 ASP A CA 1
ATOM 832 C C . ASP A 1 100 ? -17.380 15.182 -10.810 1.00 82.69 100 ASP A C 1
ATOM 834 O O . ASP A 1 100 ? -16.528 15.980 -10.428 1.00 82.69 100 ASP A O 1
ATOM 838 N N . ARG A 1 101 ? -18.598 15.144 -10.256 1.00 85.19 101 ARG A N 1
ATOM 839 C CA . ARG A 1 101 ? -19.033 16.028 -9.169 1.00 85.19 101 ARG A CA 1
ATOM 840 C C . ARG A 1 101 ? -19.425 15.205 -7.952 1.00 85.19 101 ARG A C 1
ATOM 842 O O . ARG A 1 101 ? -20.215 14.270 -8.055 1.00 85.19 101 ARG A O 1
ATOM 849 N N . GLN A 1 102 ? -18.890 15.576 -6.794 1.00 87.00 102 GLN A N 1
ATOM 850 C CA . GLN A 1 102 ? -19.217 14.963 -5.509 1.00 87.00 102 GLN A CA 1
ATOM 851 C C . GLN A 1 102 ? -19.603 16.048 -4.508 1.00 87.00 102 GLN A C 1
ATOM 853 O O . GLN A 1 102 ? -19.099 17.170 -4.567 1.00 87.00 102 GLN A O 1
ATOM 858 N N . SER A 1 103 ? -20.478 15.699 -3.566 1.00 89.25 103 SER A N 1
ATOM 859 C CA . SER A 1 103 ? -20.805 16.592 -2.455 1.00 89.25 103 SER A CA 1
ATOM 860 C C . SER A 1 103 ? -19.581 16.821 -1.558 1.00 89.25 103 SER A C 1
ATOM 862 O O . SER A 1 103 ? -18.721 15.943 -1.439 1.00 89.25 103 SER A O 1
ATOM 864 N N . SER A 1 104 ? -19.530 17.967 -0.873 1.00 89.19 104 SER A N 1
ATOM 865 C CA . SER A 1 104 ? -18.468 18.270 0.101 1.00 89.19 104 SER A CA 1
ATOM 866 C C . SER A 1 104 ? -18.342 17.175 1.174 1.00 89.19 104 SER A C 1
ATOM 868 O O . SER A 1 104 ? -17.245 16.696 1.458 1.00 89.19 104 SER A O 1
ATOM 870 N N . LYS A 1 105 ? -19.480 16.666 1.670 1.00 91.69 105 LYS A N 1
ATOM 871 C CA . LYS A 1 105 ? -19.531 15.560 2.638 1.00 91.69 105 LYS A CA 1
ATOM 872 C C . LYS A 1 105 ? -18.849 14.295 2.111 1.00 91.69 105 LYS A C 1
ATOM 874 O O . LYS A 1 105 ? -18.062 13.670 2.812 1.00 91.69 105 LYS A O 1
ATOM 879 N N . THR A 1 106 ? -19.118 13.928 0.860 1.00 89.50 106 THR A N 1
ATOM 880 C CA . THR A 1 106 ? -18.499 12.755 0.230 1.00 89.50 106 THR A CA 1
ATOM 881 C C . THR A 1 106 ? -16.996 12.938 0.037 1.00 89.50 106 THR A C 1
ATOM 883 O O . THR A 1 106 ? -16.239 11.995 0.251 1.00 89.50 106 THR A O 1
ATOM 886 N N . ARG A 1 107 ? -16.552 14.144 -0.342 1.00 90.19 107 ARG A N 1
ATOM 887 C CA . ARG A 1 107 ? -15.120 14.453 -0.467 1.00 90.19 107 ARG A CA 1
ATOM 888 C C . ARG A 1 107 ? -14.406 14.305 0.870 1.00 90.19 107 ARG A C 1
ATOM 890 O O . ARG A 1 107 ? -13.357 13.675 0.915 1.00 90.19 107 ARG A O 1
ATOM 897 N N . HIS A 1 108 ? -15.003 14.809 1.947 1.00 90.75 108 HIS A N 1
ATOM 898 C CA . HIS A 1 108 ? -14.460 14.673 3.296 1.00 90.75 108 HIS A CA 1
ATOM 899 C C . HIS A 1 108 ? -14.307 13.202 3.721 1.00 90.75 108 HIS A C 1
ATOM 901 O O . HIS A 1 108 ? -13.242 12.804 4.187 1.00 90.75 108 HIS A O 1
ATOM 907 N N . GLU A 1 109 ? -15.322 12.364 3.484 1.00 90.12 109 GLU A N 1
ATOM 908 C CA . GLU A 1 109 ? -15.238 10.917 3.746 1.00 90.12 109 GLU A CA 1
ATOM 909 C C . GLU A 1 109 ? -14.125 10.237 2.935 1.00 90.12 109 GLU A C 1
ATOM 911 O O . GLU A 1 109 ? -13.393 9.395 3.456 1.00 90.12 109 GLU A O 1
ATOM 916 N N . ILE A 1 110 ? -13.954 10.617 1.665 1.00 90.12 110 ILE A N 1
ATOM 917 C CA . ILE A 1 110 ? -12.876 10.094 0.815 1.00 90.12 110 ILE A CA 1
ATOM 918 C C . ILE A 1 110 ? -11.507 10.507 1.368 1.00 90.12 110 ILE A C 1
ATOM 920 O O . ILE A 1 110 ? -10.651 9.639 1.539 1.00 90.12 110 ILE A O 1
ATOM 924 N N . TYR A 1 111 ? -11.314 11.783 1.713 1.00 90.62 111 TYR A N 1
ATOM 925 C CA . TYR A 1 111 ? -10.072 12.258 2.332 1.00 90.62 111 TYR A CA 1
ATOM 926 C C . TYR A 1 111 ? -9.763 11.519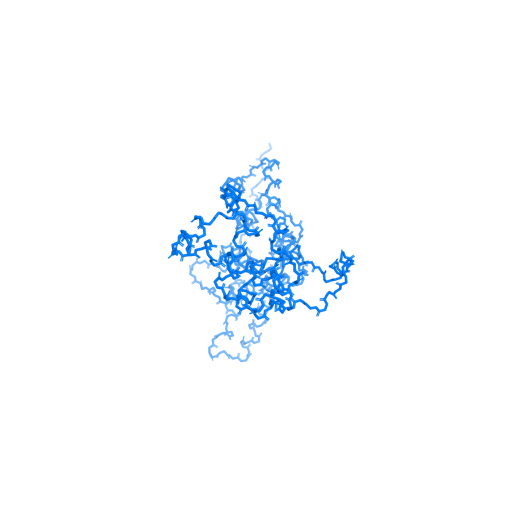 3.626 1.00 90.62 111 TYR A C 1
ATOM 928 O O . TYR A 1 111 ? -8.633 11.080 3.809 1.00 90.62 111 TYR A O 1
ATOM 936 N N . LYS A 1 112 ? -10.763 11.293 4.484 1.00 89.19 112 LYS A N 1
ATOM 937 C CA . LYS A 1 112 ? -10.602 10.527 5.725 1.00 89.19 112 LYS A CA 1
ATOM 938 C C . LYS A 1 112 ? -10.115 9.099 5.465 1.00 89.19 112 LYS A C 1
ATOM 940 O O . LYS A 1 112 ? -9.281 8.590 6.206 1.00 89.19 112 LYS A O 1
ATOM 945 N N . LYS A 1 113 ? -10.607 8.441 4.409 1.00 87.75 113 LYS A N 1
ATOM 946 C CA . LYS A 1 113 ? -10.153 7.089 4.033 1.00 87.75 113 LYS A CA 1
ATOM 947 C C . LYS A 1 113 ? -8.734 7.073 3.468 1.00 87.75 113 LYS A C 1
ATOM 949 O O . LYS A 1 113 ? -8.026 6.093 3.677 1.00 87.75 113 LYS A O 1
ATOM 954 N N . ILE A 1 114 ? -8.330 8.124 2.759 1.00 89.31 114 ILE A N 1
ATOM 955 C CA . ILE A 1 114 ? -6.987 8.239 2.177 1.00 89.31 114 ILE A CA 1
ATOM 956 C C . ILE A 1 114 ? -5.966 8.699 3.217 1.00 89.31 114 ILE A C 1
ATOM 958 O O . ILE A 1 114 ? -4.821 8.268 3.140 1.00 89.31 114 ILE A O 1
ATOM 962 N N . ASN A 1 115 ? -6.385 9.466 4.230 1.00 90.25 115 ASN A N 1
ATOM 963 C CA . ASN A 1 115 ? -5.508 9.968 5.290 1.00 90.25 115 ASN A CA 1
ATOM 964 C C . ASN A 1 115 ? -4.730 8.850 5.982 1.00 90.25 115 ASN A C 1
ATOM 966 O O . ASN A 1 115 ? -3.575 9.026 6.335 1.00 90.25 115 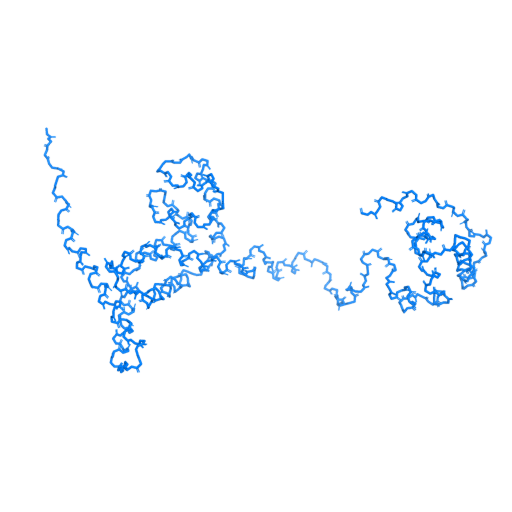ASN A O 1
ATOM 970 N N . PHE A 1 116 ? -5.330 7.665 6.085 1.00 88.00 116 PHE A N 1
ATOM 971 C CA . PHE A 1 116 ? -4.658 6.478 6.596 1.00 88.00 116 PHE A CA 1
ATOM 972 C C . PHE A 1 116 ? -3.364 6.133 5.834 1.00 88.00 116 PHE A C 1
ATOM 974 O O . PHE A 1 116 ? -2.400 5.684 6.443 1.00 88.00 116 PHE A O 1
ATOM 981 N N . ILE A 1 117 ? -3.304 6.348 4.515 1.00 91.56 117 ILE A N 1
ATOM 982 C CA . ILE A 1 117 ? -2.074 6.158 3.728 1.00 91.56 117 ILE A CA 1
ATOM 983 C C . ILE A 1 117 ? -1.023 7.177 4.166 1.00 91.56 117 ILE A C 1
ATOM 985 O O . ILE A 1 117 ? 0.127 6.807 4.386 1.00 91.56 117 ILE A O 1
ATOM 989 N N . THR A 1 118 ? -1.427 8.435 4.328 1.00 91.38 118 THR A N 1
ATOM 990 C CA . THR A 1 118 ? -0.562 9.541 4.750 1.00 91.38 118 THR A CA 1
ATOM 991 C C . THR A 1 118 ? -0.020 9.358 6.170 1.00 91.38 118 THR A C 1
ATOM 993 O O . THR A 1 118 ? 1.165 9.565 6.419 1.00 91.38 118 THR A O 1
ATOM 996 N N . GLU A 1 119 ? -0.854 8.882 7.091 1.00 89.31 119 GLU A N 1
ATOM 997 C CA . GLU A 1 119 ? -0.484 8.566 8.477 1.00 89.31 119 GLU A CA 1
ATOM 998 C C . GLU A 1 119 ? 0.379 7.302 8.607 1.00 89.31 119 GLU A C 1
ATOM 1000 O O . GLU A 1 119 ? 1.003 7.088 9.642 1.00 89.31 119 GLU A O 1
ATOM 1005 N N . THR A 1 120 ? 0.414 6.446 7.582 1.00 91.25 120 THR A N 1
ATOM 1006 C CA . THR A 1 120 ? 1.208 5.211 7.588 1.00 91.25 120 THR A CA 1
ATOM 1007 C C . THR A 1 120 ? 2.382 5.306 6.625 1.00 91.25 120 THR A C 1
ATOM 1009 O O . THR A 1 120 ? 3.450 5.783 6.987 1.00 91.25 120 THR A O 1
ATOM 1012 N N . TYR A 1 121 ? 2.192 4.885 5.378 1.00 94.12 121 TYR A N 1
ATOM 1013 C CA . TYR A 1 121 ? 3.239 4.868 4.361 1.00 94.12 121 TYR A CA 1
ATOM 1014 C C . TYR A 1 121 ? 3.760 6.276 4.018 1.00 94.12 121 TYR A C 1
ATOM 1016 O O . TYR A 1 121 ? 4.929 6.432 3.683 1.00 94.12 121 TYR A O 1
ATOM 1024 N N . GLY A 1 122 ? 2.928 7.314 4.145 1.00 92.94 122 GLY A N 1
ATOM 1025 C CA . GLY A 1 122 ? 3.326 8.708 3.918 1.00 92.94 122 GLY A CA 1
ATOM 1026 C C . GLY A 1 122 ? 4.316 9.278 4.939 1.00 92.94 122 GLY A C 1
ATOM 1027 O O . GLY A 1 122 ? 4.916 10.315 4.659 1.00 92.94 122 GLY A O 1
ATOM 1028 N N . GLN A 1 123 ? 4.530 8.600 6.073 1.00 91.38 123 GLN A N 1
ATOM 1029 C CA . GLN A 1 123 ? 5.533 8.986 7.074 1.00 91.38 123 GLN A CA 1
ATOM 1030 C C . GLN A 1 123 ? 6.970 8.677 6.640 1.00 91.38 123 GLN A C 1
ATOM 1032 O O . GLN A 1 123 ? 7.910 9.210 7.227 1.00 91.38 123 GLN A O 1
ATOM 1037 N N . LEU A 1 124 ? 7.151 7.836 5.618 1.00 93.06 124 LEU A N 1
ATOM 1038 C CA . LEU A 1 124 ? 8.464 7.590 5.031 1.00 93.06 124 LEU A CA 1
ATOM 1039 C C . LEU A 1 124 ? 9.056 8.880 4.448 1.00 93.06 124 LEU A C 1
ATOM 1041 O O . LEU A 1 124 ? 8.344 9.825 4.062 1.00 93.06 124 LEU A O 1
ATOM 1045 N N . SER A 1 125 ? 10.384 8.920 4.362 1.00 95.38 125 SER A N 1
ATOM 1046 C CA . SER A 1 125 ? 11.080 10.029 3.715 1.00 95.38 125 SER A CA 1
ATOM 1047 C C . SER A 1 125 ? 10.664 10.136 2.246 1.00 95.38 125 SER A C 1
ATOM 1049 O O . SER A 1 125 ? 10.203 9.183 1.609 1.00 95.38 125 SER A O 1
ATOM 1051 N N . THR A 1 126 ? 10.764 11.344 1.697 1.00 95.62 126 THR A N 1
ATOM 1052 C CA . THR A 1 126 ? 10.368 11.578 0.303 1.00 95.62 126 THR A CA 1
ATOM 1053 C C . THR A 1 126 ? 11.265 10.788 -0.649 1.00 95.62 126 THR A C 1
ATOM 1055 O O . THR A 1 126 ? 10.794 10.283 -1.668 1.00 95.62 126 THR A O 1
ATOM 1058 N N . GLU A 1 127 ? 12.534 10.637 -0.281 1.00 96.06 127 GLU A N 1
ATOM 1059 C CA . GLU A 1 127 ? 13.553 9.857 -0.968 1.00 96.06 127 GLU A CA 1
ATOM 1060 C C . GLU A 1 127 ? 13.206 8.364 -0.976 1.00 96.06 127 GLU A C 1
ATOM 1062 O O . GLU A 1 127 ? 13.238 7.750 -2.039 1.00 96.06 127 GLU A O 1
ATOM 1067 N N . GLU A 1 128 ? 12.802 7.785 0.159 1.00 96.06 128 GLU A N 1
ATOM 1068 C CA . GLU A 1 128 ? 12.384 6.375 0.237 1.00 96.06 128 GLU A CA 1
ATOM 1069 C C . GLU A 1 128 ? 11.174 6.088 -0.656 1.00 96.06 128 GLU A C 1
ATOM 1071 O O . GLU A 1 128 ? 11.190 5.138 -1.441 1.00 96.06 128 GLU A O 1
ATOM 1076 N N . ILE A 1 129 ? 10.145 6.941 -0.599 1.00 97.06 129 ILE A N 1
ATOM 1077 C CA . ILE A 1 129 ? 8.958 6.794 -1.454 1.00 97.06 129 ILE A CA 1
ATOM 1078 C C . ILE A 1 129 ? 9.352 6.930 -2.931 1.00 97.06 129 ILE A C 1
ATOM 1080 O O . ILE A 1 129 ? 8.865 6.180 -3.777 1.00 97.06 129 ILE A O 1
ATOM 1084 N N . LEU A 1 130 ? 10.241 7.869 -3.265 1.00 97.50 130 LEU A N 1
ATOM 1085 C CA . LEU A 1 130 ? 10.725 8.049 -4.632 1.00 97.50 130 LEU A CA 1
ATOM 1086 C C . LEU A 1 130 ? 11.479 6.810 -5.135 1.00 97.50 130 LEU A C 1
ATOM 1088 O O . LEU A 1 130 ? 11.218 6.365 -6.254 1.00 97.50 130 LEU A O 1
ATOM 1092 N N . ILE A 1 131 ? 12.367 6.240 -4.316 1.00 97.38 131 ILE A N 1
ATOM 1093 C CA . ILE A 1 131 ? 13.113 5.014 -4.632 1.00 97.38 131 ILE A CA 1
ATOM 1094 C C . ILE A 1 131 ? 12.145 3.854 -4.883 1.00 97.38 131 ILE A C 1
ATOM 1096 O O . ILE A 1 131 ? 12.279 3.152 -5.887 1.00 97.38 131 ILE A O 1
ATOM 1100 N N . ASP A 1 132 ? 11.130 3.689 -4.033 1.00 97.50 132 ASP A N 1
ATOM 1101 C CA . ASP A 1 132 ? 10.098 2.666 -4.209 1.00 97.50 132 ASP A CA 1
ATOM 1102 C C . ASP A 1 132 ? 9.345 2.839 -5.538 1.00 97.50 132 ASP A C 1
ATOM 1104 O O . ASP A 1 132 ? 9.185 1.882 -6.300 1.00 97.50 132 ASP A O 1
ATOM 1108 N N . LEU A 1 133 ? 8.919 4.062 -5.871 1.00 97.88 133 LEU A N 1
ATOM 1109 C CA . LEU A 1 133 ? 8.220 4.353 -7.127 1.00 97.88 133 LEU A CA 1
ATOM 1110 C C . LEU A 1 133 ? 9.097 4.087 -8.362 1.00 97.88 133 LEU A C 1
ATOM 1112 O O . LEU A 1 133 ? 8.615 3.523 -9.350 1.00 97.88 133 LEU A O 1
ATOM 1116 N N . GLN A 1 134 ? 10.379 4.455 -8.303 1.00 97.88 134 GLN A N 1
ATOM 1117 C CA . GLN A 1 134 ? 11.356 4.179 -9.358 1.00 97.88 134 GLN A CA 1
ATOM 1118 C C . GLN A 1 134 ? 11.591 2.675 -9.524 1.00 97.88 134 GLN A C 1
ATOM 1120 O O . GLN A 1 134 ? 11.580 2.165 -10.645 1.00 97.88 134 GLN A O 1
ATOM 1125 N N . MET A 1 135 ? 11.734 1.942 -8.418 1.00 97.75 135 MET A N 1
ATOM 1126 C CA . MET A 1 135 ? 11.872 0.488 -8.429 1.00 97.75 135 MET A CA 1
ATOM 1127 C C . MET A 1 135 ? 10.652 -0.174 -9.082 1.00 97.75 135 MET A C 1
ATOM 1129 O O . MET A 1 135 ? 10.812 -1.009 -9.975 1.00 97.75 135 MET A O 1
ATOM 1133 N N . LEU A 1 136 ? 9.434 0.248 -8.725 1.00 97.81 136 LEU A N 1
ATOM 1134 C CA . LEU A 1 136 ? 8.202 -0.275 -9.323 1.00 97.81 136 LEU A CA 1
ATOM 1135 C C . LEU A 1 136 ? 8.118 -0.000 -10.832 1.00 97.81 136 LEU A C 1
ATOM 1137 O O . LEU A 1 136 ? 7.700 -0.882 -11.589 1.00 97.81 136 LEU A O 1
ATOM 1141 N N . LEU A 1 137 ? 8.546 1.185 -11.287 1.00 97.94 137 LEU A N 1
ATOM 1142 C CA . LEU A 1 137 ? 8.639 1.502 -12.716 1.00 97.94 137 LEU A CA 1
ATOM 1143 C C . LEU A 1 137 ? 9.575 0.520 -13.432 1.00 97.94 137 LEU A C 1
ATOM 1145 O O . LEU A 1 137 ? 9.198 -0.050 -14.455 1.00 97.94 137 LEU A O 1
ATOM 1149 N N . LEU A 1 138 ? 10.775 0.300 -12.893 1.00 97.19 138 LEU A N 1
ATOM 1150 C CA . LEU A 1 138 ? 11.780 -0.574 -13.503 1.00 97.19 138 LEU A CA 1
ATOM 1151 C C . LEU A 1 138 ? 11.342 -2.047 -13.508 1.00 97.19 138 LEU A C 1
ATOM 1153 O O . LEU A 1 138 ? 11.556 -2.755 -14.494 1.00 97.19 138 LEU A O 1
ATOM 1157 N N . VAL A 1 139 ? 10.641 -2.505 -12.466 1.00 96.44 139 VAL A N 1
ATOM 1158 C CA . VAL A 1 139 ? 10.012 -3.837 -12.444 1.00 96.44 139 VAL A CA 1
ATOM 1159 C C . VAL A 1 139 ? 8.990 -3.981 -13.573 1.00 96.44 139 VAL A C 1
ATOM 1161 O O . VAL A 1 139 ? 8.944 -5.019 -14.240 1.00 96.44 139 VAL A O 1
ATOM 1164 N N . LEU A 1 140 ? 8.177 -2.953 -13.818 1.00 96.06 140 LEU A N 1
ATOM 1165 C CA . LEU A 1 140 ? 7.213 -2.958 -14.917 1.00 96.06 140 LEU A CA 1
ATOM 1166 C C . LEU A 1 140 ? 7.891 -2.878 -16.286 1.00 96.06 140 LEU A C 1
ATOM 1168 O O . LEU A 1 140 ? 7.476 -3.607 -17.184 1.00 96.06 140 LEU A O 1
ATOM 1172 N N . ALA A 1 141 ? 8.947 -2.075 -16.430 1.00 96.12 141 ALA A N 1
ATOM 1173 C CA . ALA A 1 141 ? 9.765 -2.010 -17.641 1.00 96.12 141 ALA A CA 1
ATOM 1174 C C . ALA A 1 141 ? 10.379 -3.376 -17.975 1.00 96.12 141 ALA A C 1
ATOM 1176 O O . ALA A 1 141 ? 10.306 -3.830 -19.114 1.00 96.12 141 ALA A O 1
ATOM 1177 N N . LYS A 1 142 ? 10.888 -4.096 -16.967 1.00 95.06 142 LYS A N 1
ATOM 1178 C CA . LYS A 1 142 ? 11.401 -5.461 -17.136 1.00 95.06 142 LYS A CA 1
ATOM 1179 C C . LYS A 1 142 ? 10.322 -6.433 -17.631 1.00 95.06 142 LYS A C 1
ATOM 1181 O O . LYS A 1 142 ? 10.597 -7.259 -18.498 1.00 95.06 142 LYS A O 1
ATOM 1186 N N . ARG A 1 143 ? 9.106 -6.354 -17.077 1.00 93.81 143 ARG A N 1
ATOM 1187 C CA . ARG A 1 143 ? 7.976 -7.251 -17.405 1.00 93.81 143 ARG A CA 1
ATOM 1188 C C . ARG A 1 143 ? 7.283 -6.924 -18.727 1.00 93.81 143 ARG A C 1
ATOM 1190 O O . ARG A 1 143 ? 6.577 -7.773 -19.260 1.00 93.81 143 ARG A O 1
ATOM 1197 N N . TYR A 1 144 ? 7.422 -5.698 -19.212 1.00 94.81 144 TYR A N 1
ATOM 1198 C CA . TYR A 1 144 ? 6.712 -5.216 -20.387 1.00 94.81 144 TYR A CA 1
ATOM 1199 C C . TYR A 1 144 ? 7.062 -6.024 -21.642 1.00 94.81 144 TYR A C 1
ATOM 1201 O O . TYR A 1 144 ? 8.226 -6.345 -21.877 1.00 94.81 144 TYR A O 1
ATOM 1209 N N . MET A 1 145 ? 6.056 -6.321 -22.465 1.00 88.38 145 MET A N 1
ATOM 1210 C CA . MET A 1 145 ? 6.206 -6.968 -23.768 1.00 88.38 145 MET A CA 1
ATOM 1211 C C . MET A 1 145 ? 5.429 -6.152 -24.809 1.00 88.38 145 MET A C 1
ATOM 1213 O O . MET A 1 145 ? 4.266 -5.827 -24.549 1.00 88.38 145 MET A O 1
ATOM 1217 N N . PRO A 1 146 ? 6.024 -5.832 -25.971 1.00 85.19 146 PRO A N 1
ATOM 1218 C CA . PRO A 1 146 ? 5.350 -5.058 -27.007 1.00 85.19 146 PRO A CA 1
ATOM 1219 C C . PRO A 1 146 ? 4.240 -5.903 -27.652 1.00 85.19 146 PRO A C 1
ATOM 1221 O O . PRO A 1 146 ? 4.489 -6.742 -28.511 1.00 85.19 146 PRO A O 1
ATOM 1224 N N . MET A 1 147 ? 2.998 -5.703 -27.204 1.00 82.94 147 MET A N 1
ATOM 1225 C CA . MET A 1 147 ? 1.796 -6.408 -27.681 1.00 82.94 147 MET A CA 1
ATOM 1226 C C . MET A 1 147 ? 0.793 -5.419 -28.301 1.00 82.94 147 MET A C 1
ATOM 1228 O O . MET A 1 147 ? -0.373 -5.361 -27.916 1.00 82.94 147 MET A O 1
ATOM 1232 N N . GLY A 1 148 ? 1.266 -4.571 -29.219 1.00 75.19 148 GLY A N 1
ATOM 1233 C CA . GLY A 1 148 ? 0.426 -3.609 -29.951 1.00 75.19 148 GLY A CA 1
ATOM 1234 C C . GLY A 1 148 ? 0.049 -2.329 -29.188 1.00 75.19 148 GLY A C 1
ATOM 1235 O O . GLY A 1 148 ? -0.726 -1.523 -29.694 1.00 75.19 148 GLY A O 1
ATOM 1236 N N . ARG A 1 149 ? 0.589 -2.109 -27.983 1.00 81.81 149 ARG A N 1
ATOM 1237 C CA . ARG A 1 149 ? 0.500 -0.843 -27.233 1.00 81.81 149 ARG A CA 1
ATOM 1238 C C . ARG A 1 149 ? 1.882 -0.477 -26.715 1.00 81.81 149 ARG A C 1
ATOM 1240 O O . ARG A 1 149 ? 2.584 -1.376 -26.275 1.00 81.81 149 ARG A O 1
ATOM 1247 N N . ASN A 1 150 ? 2.220 0.812 -26.732 1.00 90.81 150 ASN A N 1
ATOM 1248 C CA . ASN A 1 150 ? 3.497 1.301 -26.209 1.00 90.81 150 ASN A CA 1
ATOM 1249 C C . ASN A 1 150 ? 3.590 1.177 -24.677 1.00 90.81 150 ASN A C 1
ATOM 1251 O O . ASN A 1 150 ? 2.583 1.021 -23.970 1.00 90.81 150 ASN A O 1
ATOM 1255 N N . PHE A 1 151 ? 4.810 1.295 -24.158 1.00 93.81 151 PHE A N 1
ATOM 1256 C CA . PHE A 1 151 ? 5.097 1.190 -22.736 1.00 93.81 151 PHE A CA 1
ATOM 1257 C C . PHE A 1 151 ? 4.323 2.210 -21.896 1.00 93.81 151 PHE A C 1
ATOM 1259 O O . PHE A 1 151 ? 3.831 1.863 -20.825 1.00 93.81 151 PHE A O 1
ATOM 1266 N N . CYS A 1 152 ? 4.148 3.443 -22.379 1.00 92.88 152 CYS A N 1
ATOM 1267 C CA . CYS A 1 152 ? 3.395 4.471 -21.656 1.00 92.88 152 CYS A CA 1
ATOM 1268 C C . CYS A 1 152 ? 1.933 4.053 -21.428 1.00 92.88 152 CYS A C 1
ATOM 1270 O O . CYS A 1 152 ? 1.412 4.190 -20.320 1.00 92.88 152 CYS A O 1
ATOM 1272 N N . ALA A 1 153 ? 1.279 3.471 -22.437 1.00 91.12 153 ALA A N 1
ATOM 1273 C CA . ALA A 1 153 ? -0.080 2.947 -22.326 1.00 91.12 153 ALA A CA 1
ATOM 1274 C C . ALA A 1 153 ? -0.158 1.711 -21.414 1.00 91.12 153 ALA A C 1
ATOM 1276 O O . ALA A 1 153 ? -1.145 1.527 -20.693 1.00 91.12 153 ALA A O 1
ATOM 1277 N N . TYR A 1 154 ? 0.870 0.860 -21.424 1.00 93.12 154 TYR A N 1
ATOM 1278 C CA . TYR A 1 154 ? 0.990 -0.238 -20.466 1.00 93.12 154 TYR A CA 1
ATOM 1279 C C . TYR A 1 154 ? 1.099 0.298 -19.032 1.00 93.12 154 TYR A C 1
ATOM 1281 O O . TYR A 1 154 ? 0.269 -0.046 -18.187 1.00 93.12 154 TYR A O 1
ATOM 1289 N N . LEU A 1 155 ? 2.047 1.208 -18.790 1.00 93.38 155 LEU A N 1
ATOM 1290 C CA . LEU A 1 155 ? 2.315 1.829 -17.496 1.00 93.38 155 LEU A CA 1
ATOM 1291 C C . LEU A 1 155 ? 1.076 2.537 -16.942 1.00 93.38 155 LEU A C 1
ATOM 1293 O O . LEU A 1 155 ? 0.699 2.307 -15.794 1.00 93.38 155 LEU A O 1
ATOM 1297 N N . TYR A 1 156 ? 0.386 3.321 -17.772 1.00 91.12 156 TYR A N 1
ATOM 1298 C CA . TYR A 1 156 ? -0.866 3.994 -17.422 1.00 91.12 156 TYR A CA 1
ATOM 1299 C C . TYR A 1 156 ? -1.908 3.038 -16.815 1.00 91.12 156 TYR A C 1
ATOM 1301 O O . TYR A 1 156 ? -2.634 3.374 -15.877 1.00 91.12 156 TYR A O 1
ATOM 1309 N N . ASN A 1 157 ? -1.974 1.810 -17.333 1.00 90.00 157 ASN A N 1
ATOM 1310 C CA . ASN A 1 157 ? -2.962 0.829 -16.909 1.00 90.00 157 ASN A CA 1
ATOM 1311 C C . ASN A 1 157 ? -2.566 0.036 -15.667 1.00 90.00 157 ASN A C 1
ATOM 1313 O O . ASN A 1 157 ? -3.458 -0.389 -14.932 1.00 90.00 157 ASN A O 1
ATOM 1317 N N . CYS A 1 158 ? -1.273 -0.182 -15.432 1.00 92.31 158 CYS A N 1
ATOM 1318 C CA . CYS A 1 158 ? -0.802 -1.073 -14.374 1.00 92.31 158 CYS A CA 1
ATOM 1319 C C . CYS A 1 158 ? -0.181 -0.344 -13.176 1.00 92.31 158 CYS A C 1
ATOM 1321 O O . CYS A 1 158 ? -0.333 -0.820 -12.050 1.00 92.31 158 CYS A O 1
ATOM 1323 N N . PHE A 1 159 ? 0.450 0.818 -13.378 1.00 95.06 159 PHE A N 1
ATOM 1324 C CA . PHE A 1 159 ? 1.283 1.466 -12.360 1.00 95.06 159 PHE A CA 1
ATOM 1325 C C . PHE A 1 159 ? 0.510 1.770 -11.077 1.00 95.06 159 PHE A C 1
ATOM 1327 O O . PHE A 1 159 ? 0.945 1.390 -9.994 1.00 95.06 159 PHE A O 1
ATOM 1334 N N . CYS A 1 160 ? -0.695 2.343 -11.189 1.00 94.25 160 CYS A N 1
ATOM 1335 C CA . CYS A 1 160 ? -1.522 2.657 -10.018 1.00 94.25 160 CYS A CA 1
ATOM 1336 C C . CYS A 1 160 ? -1.816 1.426 -9.142 1.00 94.25 160 CYS A C 1
ATOM 1338 O O . CYS A 1 160 ? -1.882 1.534 -7.915 1.00 94.25 160 CYS A O 1
ATOM 1340 N N . TYR A 1 161 ? -1.967 0.246 -9.751 1.00 94.81 161 TYR A N 1
ATOM 1341 C CA . TYR A 1 161 ? -2.221 -0.989 -9.022 1.00 94.81 161 TYR A CA 1
ATOM 1342 C C . TYR A 1 161 ? -0.954 -1.521 -8.368 1.00 94.81 161 TYR A C 1
ATOM 1344 O O . TYR A 1 161 ? -1.029 -1.916 -7.207 1.00 94.81 161 TYR A O 1
ATOM 1352 N N . GLU A 1 162 ? 0.187 -1.494 -9.057 1.00 95.94 162 GLU A N 1
ATOM 1353 C CA . GLU A 1 162 ? 1.470 -1.907 -8.475 1.00 95.94 162 GLU A CA 1
ATOM 1354 C C . GLU A 1 162 ? 1.853 -1.032 -7.278 1.00 95.94 162 GLU A C 1
ATOM 1356 O O . GLU A 1 162 ? 2.127 -1.572 -6.206 1.00 95.94 162 GLU A O 1
ATOM 1361 N N . VAL A 1 163 ? 1.735 0.296 -7.396 1.00 96.38 163 VAL A N 1
ATOM 1362 C CA . VAL A 1 163 ? 1.949 1.216 -6.266 1.00 96.38 163 VAL A CA 1
ATOM 1363 C C . VAL A 1 163 ? 0.992 0.881 -5.120 1.00 96.38 163 VAL A C 1
ATOM 1365 O O . VAL A 1 163 ? 1.415 0.706 -3.979 1.00 96.38 163 VAL A O 1
ATOM 1368 N N . SER A 1 164 ? -0.304 0.700 -5.404 1.00 95.06 164 SER A N 1
ATOM 1369 C CA . SER A 1 164 ? -1.270 0.374 -4.348 1.00 95.06 164 SER A CA 1
ATOM 1370 C C . SER A 1 164 ? -0.995 -0.973 -3.665 1.00 95.06 164 SER A C 1
ATOM 1372 O O . SER A 1 164 ? -1.225 -1.111 -2.464 1.00 95.06 164 SER A O 1
ATOM 1374 N N . ARG A 1 165 ? -0.497 -1.975 -4.402 1.00 95.81 165 ARG A N 1
ATOM 1375 C CA . ARG A 1 165 ? -0.124 -3.292 -3.865 1.00 95.81 165 ARG A CA 1
ATOM 1376 C C . ARG A 1 165 ? 1.100 -3.190 -2.968 1.00 95.81 165 ARG A C 1
ATOM 1378 O O . ARG A 1 165 ? 1.084 -3.782 -1.891 1.00 95.81 165 ARG A O 1
ATOM 1385 N N . HIS A 1 166 ? 2.114 -2.435 -3.390 1.00 96.38 166 HIS A N 1
ATOM 1386 C CA . HIS A 1 166 ? 3.322 -2.185 -2.604 1.00 96.38 166 HIS A CA 1
ATOM 1387 C C . HIS A 1 166 ? 2.982 -1.533 -1.262 1.00 96.38 166 HIS A C 1
ATOM 1389 O O . HIS A 1 166 ? 3.297 -2.086 -0.209 1.00 96.38 166 HIS A O 1
ATOM 1395 N N . ILE A 1 167 ? 2.199 -0.452 -1.295 1.00 95.75 167 ILE A N 1
ATOM 1396 C CA . ILE A 1 167 ? 1.735 0.255 -0.093 1.00 95.75 167 ILE A CA 1
ATOM 1397 C C . ILE A 1 167 ? 0.922 -0.676 0.815 1.00 95.75 167 ILE A C 1
ATOM 1399 O O . ILE A 1 167 ? 1.176 -0.767 2.013 1.00 95.75 167 ILE A O 1
ATOM 1403 N N . LYS A 1 168 ? -0.036 -1.432 0.265 1.00 93.81 168 LYS A N 1
ATOM 1404 C CA . LYS A 1 168 ? -0.827 -2.390 1.058 1.00 93.81 168 LYS A CA 1
ATOM 1405 C C . LYS A 1 168 ? 0.035 -3.472 1.702 1.00 93.81 168 LYS A C 1
ATOM 1407 O O . LYS A 1 168 ? -0.251 -3.872 2.826 1.00 93.81 168 LYS A O 1
ATOM 1412 N N . LYS A 1 169 ? 1.068 -3.957 1.006 1.00 94.38 169 LYS A N 1
ATOM 1413 C CA . LYS A 1 169 ? 2.014 -4.939 1.549 1.00 94.38 169 LYS A CA 1
ATOM 1414 C C . LYS A 1 169 ? 2.801 -4.344 2.716 1.00 94.38 169 LYS A C 1
ATOM 1416 O O . LYS A 1 169 ? 2.930 -5.019 3.733 1.00 94.38 169 LYS A O 1
ATOM 1421 N N . TYR A 1 170 ? 3.258 -3.098 2.590 1.00 93.25 170 TYR A N 1
ATOM 1422 C CA . TYR A 1 170 ? 3.948 -2.375 3.659 1.00 93.25 170 TYR A CA 1
ATOM 1423 C C . TYR A 1 170 ? 3.058 -2.205 4.897 1.00 93.25 170 TYR A C 1
ATOM 1425 O O . TYR A 1 170 ? 3.456 -2.577 5.998 1.00 93.25 170 TYR A O 1
ATOM 1433 N N . ILE A 1 171 ? 1.826 -1.729 4.700 1.00 90.75 171 ILE A N 1
ATOM 1434 C CA . ILE A 1 171 ? 0.854 -1.462 5.772 1.00 90.75 171 ILE A CA 1
ATOM 1435 C C . ILE A 1 171 ? 0.364 -2.749 6.457 1.00 90.75 171 ILE A C 1
ATOM 1437 O O . ILE A 1 171 ? -0.039 -2.727 7.619 1.00 90.75 171 ILE A O 1
ATOM 1441 N N . LYS A 1 172 ? 0.378 -3.891 5.756 1.00 89.25 172 LYS A N 1
ATOM 1442 C CA . LYS A 1 172 ? -0.033 -5.179 6.335 1.00 89.25 172 LYS A CA 1
ATOM 1443 C C . LYS A 1 172 ? 0.840 -5.578 7.530 1.00 89.25 172 LYS A C 1
ATOM 1445 O O . LYS A 1 172 ? 0.353 -6.304 8.391 1.00 89.25 172 LYS A O 1
ATOM 1450 N N . ASN A 1 173 ? 2.093 -5.124 7.581 1.00 87.00 173 ASN A N 1
ATOM 1451 C CA . ASN A 1 173 ? 2.964 -5.338 8.728 1.00 87.00 173 ASN A CA 1
ATOM 1452 C C . ASN A 1 173 ? 2.627 -4.324 9.843 1.00 87.00 173 ASN A C 1
ATOM 1454 O O . ASN A 1 173 ? 2.855 -3.130 9.642 1.00 87.00 173 ASN A O 1
ATOM 1458 N N . PRO A 1 174 ? 2.121 -4.757 11.016 1.00 82.81 174 PRO A N 1
ATOM 1459 C CA . PRO A 1 174 ? 1.774 -3.847 12.108 1.00 82.81 174 PRO A CA 1
ATOM 1460 C C . PRO A 1 174 ? 2.952 -3.006 12.605 1.00 82.81 174 PRO A C 1
ATOM 1462 O O . PRO A 1 174 ? 2.741 -1.853 12.960 1.00 82.81 174 PRO A O 1
ATOM 1465 N N . ALA A 1 175 ? 4.180 -3.536 12.540 1.00 81.94 175 ALA A N 1
ATOM 1466 C CA . ALA A 1 175 ? 5.390 -2.817 12.945 1.00 81.94 175 ALA A CA 1
ATOM 1467 C C . ALA A 1 175 ? 5.630 -1.535 12.128 1.00 81.94 175 ALA A C 1
ATOM 1469 O O . ALA A 1 175 ? 6.294 -0.619 12.596 1.00 81.94 175 ALA A O 1
ATOM 1470 N N . ASN A 1 176 ? 5.050 -1.438 10.933 1.00 83.25 176 ASN A N 1
ATOM 1471 C CA . ASN A 1 176 ? 5.168 -0.271 10.065 1.00 83.25 176 ASN A CA 1
ATOM 1472 C C . ASN A 1 176 ? 4.076 0.788 10.313 1.00 83.25 176 ASN A C 1
ATOM 1474 O O . ASN A 1 176 ? 4.057 1.829 9.658 1.00 83.25 176 ASN A O 1
ATOM 1478 N N . VAL A 1 177 ? 3.123 0.524 11.211 1.00 80.88 177 VAL A N 1
ATOM 1479 C CA . VAL A 1 177 ? 1.989 1.410 11.496 1.00 80.88 177 VAL A CA 1
ATOM 1480 C C . VAL A 1 177 ? 2.257 2.128 12.815 1.00 80.88 177 VAL A C 1
ATOM 1482 O O . VAL A 1 177 ? 1.983 1.593 13.884 1.00 80.88 177 VAL A O 1
ATOM 1485 N N . GLN A 1 178 ? 2.789 3.350 12.736 1.00 69.69 178 GLN A N 1
ATOM 1486 C CA . GLN A 1 178 ? 3.322 4.079 13.895 1.00 69.69 178 GLN A CA 1
ATOM 1487 C C . GLN A 1 178 ? 2.328 4.221 15.051 1.00 69.69 178 GLN A C 1
ATOM 1489 O O . GLN A 1 178 ? 2.689 3.947 16.181 1.00 69.69 178 GLN A O 1
ATOM 1494 N N . TYR A 1 179 ? 1.061 4.550 14.790 1.00 67.88 179 TYR A N 1
ATOM 1495 C CA . TYR A 1 179 ? 0.063 4.710 15.858 1.00 67.88 179 TYR A CA 1
ATOM 1496 C C . TYR A 1 179 ? -0.357 3.389 16.534 1.00 67.88 179 TYR A C 1
ATOM 1498 O O . TYR A 1 179 ? -1.080 3.410 17.527 1.00 67.88 179 TYR A O 1
ATOM 1506 N N . LYS A 1 180 ? 0.044 2.231 15.992 1.00 60.84 180 LYS A N 1
ATOM 1507 C CA . LYS A 1 180 ? -0.102 0.928 16.664 1.00 60.84 180 LYS A CA 1
ATOM 1508 C C . LYS A 1 180 ? 1.109 0.577 17.526 1.00 60.84 180 LYS A C 1
ATOM 1510 O O . LYS A 1 180 ? 1.016 -0.359 18.313 1.00 60.84 180 LYS A O 1
ATOM 1515 N N . ASN A 1 181 ? 2.213 1.304 17.373 1.00 62.28 181 ASN A N 1
ATOM 1516 C CA . ASN A 1 181 ? 3.433 1.108 18.134 1.00 62.28 181 ASN A CA 1
ATOM 1517 C C . ASN A 1 181 ? 3.545 2.232 19.164 1.00 62.28 181 ASN A C 1
ATOM 1519 O O . ASN A 1 181 ? 3.709 3.397 18.812 1.00 62.28 181 ASN A O 1
ATOM 1523 N N . ILE A 1 182 ? 3.474 1.885 20.442 1.00 64.19 182 ILE A N 1
ATOM 1524 C CA . ILE A 1 182 ? 3.831 2.821 21.508 1.00 64.19 182 ILE A CA 1
ATOM 1525 C C . ILE A 1 182 ? 5.360 2.887 21.521 1.00 64.19 182 ILE A C 1
ATOM 1527 O O . ILE A 1 182 ? 6.018 1.843 21.523 1.00 64.19 182 ILE A O 1
ATOM 1531 N N . ARG A 1 183 ? 5.936 4.094 21.455 1.00 64.12 183 ARG A N 1
ATOM 1532 C CA . ARG A 1 183 ? 7.388 4.248 21.606 1.00 64.12 183 ARG A CA 1
ATOM 1533 C C . ARG A 1 183 ? 7.773 3.808 23.009 1.00 64.12 183 ARG A C 1
ATOM 1535 O O . ARG A 1 183 ? 7.041 4.067 23.961 1.00 64.12 183 ARG A O 1
ATOM 1542 N N . TYR A 1 184 ? 8.911 3.138 23.129 1.00 65.38 184 TYR A N 1
ATOM 1543 C CA . TYR A 1 184 ? 9.366 2.618 24.412 1.00 65.38 184 TYR A CA 1
ATOM 1544 C C . TYR A 1 184 ? 9.461 3.732 25.462 1.00 65.38 184 TYR A C 1
ATOM 1546 O O . TYR A 1 184 ? 9.041 3.546 26.597 1.00 65.38 184 TYR A O 1
ATOM 1554 N N . GLU A 1 185 ? 9.925 4.915 25.064 1.00 66.06 185 GLU A N 1
ATOM 1555 C CA . GLU A 1 185 ? 10.045 6.078 25.940 1.00 66.06 185 GLU A CA 1
ATOM 1556 C C . GLU A 1 185 ? 8.681 6.578 26.438 1.00 66.06 185 GLU A C 1
ATOM 1558 O O . GLU A 1 185 ? 8.540 6.877 27.621 1.00 66.06 185 GLU A O 1
ATOM 1563 N N . ASP A 1 186 ? 7.664 6.603 25.571 1.00 66.88 186 ASP A N 1
ATOM 1564 C CA . ASP A 1 186 ? 6.301 7.021 25.930 1.00 66.88 186 ASP A CA 1
ATOM 1565 C C . ASP A 1 186 ? 5.634 5.992 26.862 1.00 66.88 186 ASP A C 1
ATOM 1567 O O . ASP A 1 186 ? 4.895 6.351 27.781 1.00 66.88 186 ASP A O 1
ATOM 1571 N N . TYR A 1 187 ? 5.930 4.703 26.668 1.00 64.06 187 TYR A N 1
ATOM 1572 C CA . TYR A 1 187 ? 5.511 3.634 27.576 1.00 64.06 187 TYR A CA 1
ATOM 1573 C C . TYR A 1 187 ? 6.195 3.772 28.945 1.00 64.06 187 TYR A C 1
ATOM 1575 O O . TYR A 1 187 ? 5.527 3.775 29.970 1.00 64.06 187 TYR A O 1
ATOM 1583 N N . MET A 1 188 ? 7.512 3.987 28.981 1.00 63.16 188 MET A N 1
ATOM 1584 C CA . MET A 1 188 ? 8.269 4.164 30.228 1.00 63.16 188 MET A CA 1
ATOM 1585 C C . MET A 1 188 ? 7.875 5.428 31.006 1.00 63.16 188 MET A C 1
ATOM 1587 O O . MET A 1 188 ? 7.993 5.450 32.224 1.00 63.16 188 MET A O 1
ATOM 1591 N N . GLN A 1 189 ? 7.410 6.482 30.327 1.00 64.88 189 GLN A N 1
ATOM 1592 C CA . GLN A 1 189 ? 6.927 7.707 30.979 1.00 64.88 189 GLN A CA 1
ATOM 1593 C C . GLN A 1 189 ? 5.495 7.597 31.513 1.00 64.88 189 GLN A C 1
ATOM 1595 O O . GLN A 1 189 ? 5.134 8.324 32.433 1.00 64.88 189 GLN A O 1
ATOM 1600 N N . THR A 1 190 ? 4.666 6.733 30.924 1.00 58.12 190 THR A N 1
ATOM 1601 C CA . THR A 1 190 ? 3.266 6.539 31.349 1.00 58.12 190 THR A CA 1
ATOM 1602 C C . THR A 1 190 ? 3.104 5.428 32.378 1.00 58.12 190 THR A C 1
ATOM 1604 O O . THR A 1 190 ? 2.096 5.384 33.082 1.00 58.12 190 THR A O 1
ATOM 1607 N N . VAL A 1 191 ? 4.100 4.554 32.493 1.00 51.19 191 VAL A N 1
ATOM 1608 C CA . VAL A 1 191 ? 4.151 3.479 33.476 1.00 51.19 191 VAL A CA 1
ATOM 1609 C C . VAL A 1 191 ? 4.960 3.967 34.686 1.00 51.19 191 VAL A C 1
ATOM 1611 O O . VAL A 1 191 ? 6.170 3.795 34.753 1.00 51.19 191 VAL A O 1
ATOM 1614 N N . GLU A 1 192 ? 4.277 4.568 35.668 1.00 52.28 192 GLU A N 1
ATOM 1615 C CA . GLU A 1 192 ? 4.783 4.701 37.054 1.00 52.28 192 GLU A CA 1
ATOM 1616 C C . GLU A 1 192 ? 4.757 3.356 37.807 1.00 52.28 192 GLU A C 1
ATOM 1618 O O . GLU A 1 192 ? 5.010 3.297 39.011 1.00 52.28 192 GLU A O 1
ATOM 1623 N N . GLU A 1 193 ? 4.431 2.254 37.132 1.00 53.44 193 GLU A N 1
ATOM 1624 C CA . GLU A 1 193 ? 4.526 0.938 37.742 1.00 53.44 193 GLU A CA 1
ATOM 1625 C C . GLU A 1 193 ? 5.985 0.467 37.669 1.00 53.44 193 GLU A C 1
ATOM 1627 O O . GLU A 1 193 ? 6.595 0.504 36.596 1.00 53.44 193 GLU A O 1
ATOM 1632 N N . PRO A 1 194 ? 6.590 0.053 38.795 1.00 52.12 194 PRO A N 1
ATOM 1633 C CA . PRO A 1 194 ? 7.932 -0.505 38.769 1.00 52.12 194 PRO A CA 1
ATOM 1634 C C . PRO A 1 194 ? 7.967 -1.650 37.754 1.00 52.12 194 PRO A C 1
ATOM 1636 O O . PRO A 1 194 ? 7.049 -2.470 37.726 1.00 52.12 194 PRO A O 1
ATOM 1639 N N . ILE A 1 195 ? 9.014 -1.697 36.921 1.00 52.22 195 ILE A N 1
ATOM 1640 C CA . ILE A 1 195 ? 9.278 -2.845 36.049 1.00 52.22 195 ILE A CA 1
ATOM 1641 C C . ILE A 1 195 ? 9.347 -4.065 36.963 1.00 52.22 195 ILE A C 1
ATOM 1643 O O . ILE A 1 195 ? 10.299 -4.250 37.716 1.00 52.22 195 ILE A O 1
ATOM 1647 N N . GLU A 1 196 ? 8.279 -4.846 36.953 1.00 49.88 196 GLU A N 1
ATOM 1648 C CA . GLU A 1 196 ? 8.120 -5.995 37.820 1.00 49.88 196 GLU A CA 1
ATOM 1649 C C . GLU A 1 196 ? 9.021 -7.098 37.257 1.00 49.88 196 GLU A C 1
ATOM 1651 O O . GLU A 1 196 ? 8.772 -7.621 36.170 1.00 49.88 196 GLU A O 1
ATOM 1656 N N . GLU A 1 197 ? 10.114 -7.403 37.962 1.00 49.56 197 GLU A N 1
ATOM 1657 C CA . GLU A 1 197 ? 11.226 -8.259 37.506 1.00 49.56 197 GLU A CA 1
ATOM 1658 C C . GLU A 1 197 ? 10.842 -9.714 37.149 1.00 49.56 197 GLU A C 1
ATOM 1660 O O . GLU A 1 197 ? 11.700 -10.483 36.723 1.00 49.56 197 GLU A O 1
ATOM 1665 N N . CYS A 1 198 ? 9.565 -10.103 37.237 1.00 44.88 198 CYS A N 1
ATOM 1666 C CA . CYS A 1 198 ? 9.097 -11.478 37.052 1.00 44.88 198 CYS A CA 1
ATOM 1667 C C . CYS A 1 198 ? 7.878 -11.588 36.115 1.00 44.88 198 CYS A C 1
ATOM 1669 O O . CYS A 1 198 ? 6.818 -12.095 36.488 1.00 44.88 198 CYS A O 1
ATOM 1671 N N . LEU A 1 199 ? 8.017 -11.143 34.862 1.00 47.78 199 LEU A N 1
ATOM 1672 C CA . LEU A 1 199 ? 6.967 -11.308 33.841 1.00 47.78 199 LEU A CA 1
ATOM 1673 C C . LEU A 1 199 ? 6.678 -12.789 33.508 1.00 47.78 199 LEU A C 1
ATOM 1675 O O . LEU A 1 199 ? 5.544 -13.131 33.172 1.00 47.78 199 LEU A O 1
ATOM 1679 N N . GLU A 1 200 ? 7.682 -13.668 33.619 1.00 49.97 200 GLU A N 1
ATOM 1680 C CA . GLU A 1 200 ? 7.523 -15.114 33.386 1.00 49.97 200 GLU A CA 1
ATOM 1681 C C . GLU A 1 200 ? 6.701 -15.805 34.484 1.00 49.97 200 GLU A C 1
ATOM 1683 O O . GLU A 1 200 ? 5.910 -16.698 34.175 1.00 49.97 200 GLU A O 1
ATOM 1688 N N . ASP A 1 201 ? 6.797 -15.351 35.737 1.00 44.78 201 ASP A N 1
ATOM 1689 C CA . ASP A 1 201 ? 6.042 -15.942 36.849 1.00 44.78 201 ASP A CA 1
ATOM 1690 C C . ASP A 1 201 ? 4.549 -15.580 36.768 1.00 44.78 201 ASP A C 1
ATOM 1692 O O . ASP A 1 201 ? 3.682 -16.419 37.031 1.00 44.78 201 ASP A O 1
ATOM 1696 N N . LYS A 1 202 ? 4.218 -14.379 36.267 1.00 46.31 202 LYS A N 1
ATOM 1697 C CA . LYS A 1 202 ? 2.823 -13.961 36.038 1.00 46.31 202 LYS A CA 1
ATOM 1698 C C . LYS A 1 202 ? 2.104 -14.730 34.934 1.00 46.31 202 LYS A C 1
ATOM 1700 O O . LYS A 1 202 ? 0.876 -14.784 34.953 1.00 46.31 202 LYS A O 1
ATOM 1705 N N . MET A 1 203 ? 2.816 -15.365 33.997 1.00 45.94 203 MET A N 1
ATOM 1706 C CA . MET A 1 203 ? 2.167 -16.244 33.012 1.00 45.94 203 MET A CA 1
ATOM 1707 C C . MET A 1 203 ? 1.510 -17.472 33.662 1.00 45.94 203 MET A C 1
ATOM 1709 O O . MET A 1 203 ? 0.595 -18.056 33.077 1.00 45.94 203 MET A O 1
ATOM 1713 N N . TYR A 1 204 ? 1.940 -17.831 34.873 1.00 48.12 204 TYR A N 1
ATOM 1714 C CA . TYR A 1 204 ? 1.382 -18.931 35.657 1.00 48.12 204 TYR A CA 1
ATOM 1715 C C . TYR A 1 204 ? 0.511 -18.461 36.829 1.00 48.12 204 TYR A C 1
ATOM 1717 O O . TYR A 1 204 ? -0.229 -19.264 37.403 1.00 48.12 204 TYR A O 1
ATOM 1725 N N . GLU A 1 205 ? 0.519 -17.167 37.157 1.00 48.28 205 GLU A N 1
ATOM 1726 C CA . GLU A 1 205 ? -0.427 -16.588 38.105 1.00 48.28 205 GLU A CA 1
ATOM 1727 C C . GLU A 1 205 ? -1.767 -16.322 37.418 1.00 48.28 205 GLU A C 1
ATOM 1729 O O . GLU A 1 205 ? -1.971 -15.363 36.672 1.00 48.28 205 GLU A O 1
ATOM 1734 N N . ASN A 1 206 ? -2.724 -17.207 37.687 1.00 49.56 206 ASN A N 1
ATOM 1735 C CA . ASN A 1 206 ? -4.105 -17.043 37.270 1.00 49.56 206 ASN A CA 1
ATOM 1736 C C . ASN A 1 206 ? -4.619 -15.692 37.802 1.00 49.56 206 ASN A C 1
ATOM 1738 O O . ASN A 1 206 ? -4.789 -15.528 39.011 1.00 49.56 206 ASN A O 1
ATOM 1742 N N . SER A 1 207 ? -4.878 -14.731 36.911 1.00 48.94 207 SER A N 1
ATOM 1743 C CA . SER A 1 207 ? -5.099 -13.296 37.195 1.00 48.94 207 SER A CA 1
ATOM 1744 C C . SER A 1 207 ? -6.303 -12.984 38.107 1.00 48.94 207 SER A C 1
ATOM 1746 O O . SER A 1 207 ? -6.584 -11.832 38.416 1.00 48.94 207 SER A O 1
ATOM 1748 N N . MET A 1 208 ? -7.030 -14.018 38.536 1.00 55.94 208 MET A N 1
ATOM 1749 C CA . MET A 1 208 ? -8.171 -13.980 39.453 1.00 55.94 208 MET A CA 1
ATOM 1750 C C . MET A 1 208 ? -7.846 -14.512 40.864 1.00 55.94 208 MET A C 1
ATOM 1752 O O . MET A 1 208 ? -8.750 -14.608 41.691 1.00 55.94 208 MET A O 1
ATOM 1756 N N . GLY A 1 209 ? -6.606 -14.945 41.142 1.00 58.62 209 GLY A N 1
ATOM 1757 C CA . GLY A 1 209 ? -6.263 -15.665 42.380 1.00 58.62 209 GLY A CA 1
ATOM 1758 C C . GLY A 1 209 ? -6.956 -17.032 42.501 1.00 58.62 209 GLY A C 1
ATOM 1759 O O . GLY A 1 209 ? -7.075 -17.589 43.593 1.00 58.62 209 GLY A O 1
ATOM 1760 N N . MET A 1 210 ? -7.461 -17.566 41.383 1.00 63.44 210 MET A N 1
ATOM 1761 C CA . MET A 1 210 ? -8.197 -18.828 41.340 1.00 63.44 210 MET A CA 1
ATOM 1762 C C . MET A 1 210 ? -7.223 -20.006 41.238 1.00 63.44 210 MET A C 1
ATOM 1764 O O . MET A 1 210 ? -6.372 -19.998 40.346 1.00 63.44 210 MET A O 1
ATOM 1768 N N . PRO A 1 211 ? -7.357 -21.039 42.088 1.00 77.12 211 PRO A N 1
ATOM 1769 C CA . PRO A 1 211 ? -6.497 -22.211 42.037 1.00 77.12 211 PRO A CA 1
ATOM 1770 C C . PRO A 1 211 ? -6.480 -22.869 40.656 1.00 77.12 211 PRO A C 1
ATOM 1772 O O . PRO A 1 211 ? -7.521 -23.252 40.118 1.00 77.12 211 PRO A O 1
ATOM 1775 N N . ASP A 1 212 ? -5.288 -23.003 40.093 1.00 80.00 212 ASP A N 1
ATOM 1776 C CA . ASP A 1 212 ? -5.040 -23.548 38.766 1.00 80.00 212 ASP A CA 1
ATOM 1777 C C . ASP A 1 212 ? -4.808 -25.076 38.810 1.00 80.00 212 ASP A C 1
ATOM 1779 O O . ASP A 1 212 ? -4.961 -25.749 39.839 1.00 80.00 212 ASP A O 1
ATOM 1783 N N . THR A 1 213 ? -4.432 -25.667 37.673 1.00 82.31 213 THR A N 1
ATOM 1784 C CA . THR A 1 213 ? -4.121 -27.101 37.590 1.00 82.31 213 THR A CA 1
ATOM 1785 C C . THR A 1 213 ? -2.943 -27.509 38.471 1.00 82.31 213 THR A C 1
ATOM 1787 O O . THR A 1 213 ? -2.959 -28.616 39.018 1.00 82.31 213 THR A O 1
ATOM 1790 N N . THR A 1 214 ? -1.943 -26.639 38.649 1.00 84.81 214 THR A N 1
ATOM 1791 C CA . THR A 1 214 ? -0.795 -26.943 39.511 1.00 84.81 214 THR A CA 1
ATOM 1792 C C . THR A 1 214 ? -1.206 -26.966 40.986 1.00 84.81 214 THR A C 1
ATOM 1794 O O . THR A 1 214 ? -0.815 -27.889 41.711 1.00 84.81 214 THR A O 1
ATOM 1797 N N . TRP A 1 215 ? -2.107 -26.072 41.412 1.00 88.00 215 TRP A N 1
ATOM 1798 C CA . TRP A 1 215 ? -2.662 -26.076 42.767 1.00 88.00 215 TRP A CA 1
ATOM 1799 C C . TRP A 1 215 ? -3.544 -27.299 43.021 1.00 88.00 215 TRP A C 1
ATOM 1801 O O . TRP A 1 215 ? -3.429 -27.957 44.058 1.00 88.00 215 TRP A O 1
ATOM 1811 N N . ILE A 1 216 ? -4.393 -27.666 42.054 1.00 86.81 216 ILE A N 1
ATOM 1812 C CA . ILE A 1 216 ? -5.237 -28.869 42.127 1.00 86.81 216 ILE A CA 1
ATOM 1813 C C . ILE A 1 216 ? -4.384 -30.128 42.311 1.00 86.81 216 ILE A C 1
ATOM 1815 O O . ILE A 1 216 ? -4.731 -31.000 43.115 1.00 86.81 216 ILE A O 1
ATOM 1819 N N . ASN A 1 217 ? -3.252 -30.215 41.616 1.00 85.88 217 ASN A N 1
ATOM 1820 C CA . ASN A 1 217 ? -2.319 -31.332 41.753 1.00 85.88 217 ASN A CA 1
ATOM 1821 C C . ASN A 1 217 ? -1.500 -31.269 43.052 1.00 85.88 217 ASN A C 1
ATOM 1823 O O . ASN A 1 217 ? -0.980 -32.289 43.495 1.00 85.88 217 ASN A O 1
ATOM 1827 N N . GLY A 1 218 ? -1.489 -30.122 43.729 1.00 84.56 218 GLY A N 1
ATOM 1828 C CA . GLY A 1 218 ? -0.830 -29.918 45.015 1.00 84.56 218 GLY A CA 1
ATOM 1829 C C . GLY A 1 218 ? 0.610 -29.421 44.911 1.00 84.56 218 GLY A C 1
ATOM 1830 O O . GLY A 1 218 ? 1.334 -29.489 45.898 1.00 84.56 218 GLY A O 1
ATOM 1831 N N . ILE A 1 219 ? 1.016 -28.948 43.730 1.00 84.00 219 ILE A N 1
ATOM 1832 C CA . ILE A 1 219 ? 2.378 -28.481 43.439 1.00 84.00 219 ILE A CA 1
ATOM 1833 C C . ILE A 1 219 ? 2.579 -27.073 44.009 1.00 84.00 219 ILE A C 1
ATOM 1835 O O . ILE A 1 219 ? 3.534 -26.832 44.735 1.00 84.00 219 ILE A O 1
ATOM 1839 N N . THR A 1 220 ? 1.637 -26.168 43.736 1.00 84.38 220 THR A N 1
ATOM 1840 C CA . THR A 1 220 ? 1.678 -24.752 44.149 1.00 84.38 220 THR A CA 1
ATOM 1841 C C . THR A 1 220 ? 0.777 -24.448 45.353 1.00 84.38 220 THR A C 1
ATOM 1843 O O . THR A 1 220 ? 0.619 -23.296 45.746 1.00 84.38 220 THR A O 1
ATOM 1846 N N . CYS A 1 221 ? 0.155 -25.464 45.968 1.00 83.12 221 CYS A N 1
ATOM 1847 C CA . CYS A 1 221 ? -0.700 -25.254 47.138 1.00 83.12 221 CYS A CA 1
ATOM 1848 C C . CYS A 1 221 ? 0.111 -25.186 48.439 1.00 83.12 221 CYS A C 1
ATOM 1850 O O . CYS A 1 221 ? 1.123 -25.875 48.587 1.00 83.12 221 CYS A O 1
ATOM 1852 N N . SER A 1 222 ? -0.380 -24.431 49.426 1.00 85.00 222 SER A N 1
ATOM 1853 C CA . SER A 1 222 ? 0.254 -24.365 50.745 1.00 85.00 222 SER A CA 1
ATOM 1854 C C . SER A 1 222 ? 0.244 -25.727 51.457 1.00 85.00 222 SER A C 1
ATOM 1856 O O . SER A 1 222 ? -0.570 -26.610 51.161 1.00 85.00 222 SER A O 1
ATOM 1858 N N . SER A 1 223 ? 1.144 -25.904 52.428 1.00 86.69 223 SER A N 1
ATOM 1859 C CA . SER A 1 223 ? 1.372 -27.181 53.126 1.00 86.69 223 SER A CA 1
ATOM 1860 C C . SER A 1 223 ? 0.103 -27.787 53.741 1.00 86.69 223 SER A C 1
ATOM 1862 O O . SER A 1 223 ? -0.062 -29.007 53.764 1.00 86.69 223 SER A O 1
ATOM 1864 N N . GLN A 1 224 ? -0.849 -26.950 54.159 1.00 89.50 224 GLN A N 1
ATOM 1865 C CA . GLN A 1 224 ? -2.129 -27.385 54.720 1.00 89.50 224 GLN A CA 1
ATOM 1866 C C . GLN A 1 224 ? -3.014 -28.087 53.675 1.00 89.50 224 GLN A C 1
ATOM 1868 O O . GLN A 1 224 ? -3.715 -29.049 53.991 1.00 89.50 224 GLN A O 1
ATOM 1873 N N . PHE A 1 225 ? -2.959 -27.654 52.411 1.00 89.56 225 PHE A N 1
ATOM 1874 C CA . PHE A 1 225 ? -3.738 -28.232 51.312 1.00 89.56 225 PHE A CA 1
ATOM 1875 C C . PHE A 1 225 ? -3.019 -29.397 50.618 1.00 89.56 225 PHE A C 1
ATOM 1877 O O . PHE A 1 225 ? -3.660 -30.151 49.879 1.00 89.56 225 PHE A O 1
ATOM 1884 N N . GLN A 1 226 ? -1.725 -29.622 50.877 1.00 89.19 226 GLN A N 1
ATOM 1885 C CA . GLN A 1 226 ? -0.973 -30.748 50.302 1.00 89.19 226 GLN A CA 1
ATOM 1886 C C . GLN A 1 226 ? -1.530 -32.120 50.723 1.00 89.19 226 GLN A C 1
ATOM 1888 O O . GLN A 1 226 ? -1.495 -33.062 49.937 1.00 89.19 226 GLN A O 1
ATOM 1893 N N . ARG A 1 227 ? -2.152 -32.225 51.908 1.00 88.62 227 ARG A N 1
ATOM 1894 C CA . ARG A 1 227 ? -2.768 -33.474 52.414 1.00 88.62 227 ARG A CA 1
ATOM 1895 C C . ARG A 1 227 ? -4.100 -33.844 51.751 1.00 88.62 227 ARG A C 1
ATOM 1897 O O . ARG A 1 227 ? -4.653 -34.919 52.009 1.00 88.62 227 ARG A O 1
ATOM 1904 N N . LEU A 1 228 ? -4.654 -32.949 50.938 1.00 93.50 228 LEU A N 1
ATOM 1905 C CA . LEU A 1 228 ? -5.865 -33.218 50.174 1.00 93.50 228 LEU A CA 1
ATOM 1906 C C . LEU A 1 228 ? -5.529 -33.961 48.883 1.00 93.50 228 LEU A C 1
ATOM 1908 O O . LEU A 1 228 ? -4.517 -33.715 48.240 1.00 93.50 228 LEU A O 1
ATOM 1912 N N . SER A 1 229 ? -6.411 -34.858 48.466 1.00 92.88 229 SER A N 1
ATOM 1913 C CA . SER A 1 229 ? -6.346 -35.438 47.126 1.00 92.88 229 SER A CA 1
ATOM 1914 C C . SER A 1 229 ? -6.737 -34.402 46.061 1.00 92.88 229 SER A C 1
ATOM 1916 O O . SER A 1 229 ? -7.500 -33.474 46.358 1.00 92.88 229 SER A O 1
ATOM 1918 N N . PRO A 1 230 ? -6.316 -34.583 44.796 1.00 92.69 230 PRO A N 1
ATOM 1919 C CA . PRO A 1 230 ? -6.716 -33.688 43.710 1.00 92.69 230 PRO A CA 1
ATOM 1920 C C . PRO A 1 230 ? -8.238 -33.546 43.564 1.00 92.69 230 PRO A C 1
ATOM 1922 O O . PRO A 1 230 ? -8.745 -32.456 43.310 1.00 92.69 230 PRO A O 1
ATOM 1925 N N . LEU A 1 231 ? -8.991 -34.629 43.792 1.00 91.50 231 LEU A N 1
ATOM 1926 C CA . LEU A 1 231 ? -10.455 -34.594 43.760 1.00 91.50 231 LEU A CA 1
ATOM 1927 C C . LEU A 1 231 ? -11.041 -33.766 44.914 1.00 91.50 231 LEU A C 1
ATOM 1929 O O . LEU A 1 231 ? -11.965 -32.988 44.700 1.00 91.50 231 LEU A O 1
ATOM 1933 N N . GLU A 1 232 ? -10.499 -33.897 46.127 1.00 93.94 232 GLU A N 1
ATOM 1934 C CA . GLU A 1 232 ? -10.918 -33.083 47.276 1.00 93.94 232 GLU A CA 1
ATOM 1935 C C . GLU A 1 232 ? -10.661 -31.590 47.016 1.00 93.94 232 GLU A C 1
ATOM 1937 O O . GLU A 1 232 ? -11.551 -30.776 47.252 1.00 93.94 232 GLU A O 1
ATOM 1942 N N . ARG A 1 233 ? -9.499 -31.235 46.448 1.00 93.06 233 ARG A N 1
ATOM 1943 C CA . ARG A 1 233 ? -9.171 -29.857 46.043 1.00 93.06 233 ARG A CA 1
ATOM 1944 C C . ARG A 1 233 ? -10.140 -29.311 44.994 1.00 93.06 233 ARG A C 1
ATOM 1946 O O . ARG A 1 233 ? -10.694 -28.232 45.189 1.00 93.06 233 ARG A O 1
ATOM 1953 N N . LYS A 1 234 ? -10.421 -30.084 43.936 1.00 92.00 234 LYS A N 1
ATOM 1954 C CA . LYS A 1 234 ? -11.416 -29.725 42.906 1.00 92.00 234 LYS A CA 1
ATOM 1955 C C . LYS A 1 234 ? -12.799 -29.461 43.500 1.00 92.00 234 LYS A C 1
ATOM 1957 O O . LYS A 1 234 ? -13.449 -28.488 43.124 1.00 92.00 234 LYS A O 1
ATOM 1962 N N . ILE A 1 235 ? -13.249 -30.309 44.426 1.00 93.38 235 ILE A N 1
ATOM 1963 C CA . ILE A 1 235 ? -14.549 -30.150 45.092 1.00 93.38 235 ILE A CA 1
ATOM 1964 C C . ILE A 1 235 ? -14.572 -28.875 45.947 1.00 93.38 235 ILE A C 1
ATOM 1966 O O . ILE A 1 235 ? -15.565 -28.150 45.918 1.00 93.38 235 ILE A O 1
ATOM 1970 N N . LEU A 1 236 ? -13.494 -28.568 46.680 1.00 91.69 236 LEU A N 1
ATOM 1971 C CA . LEU A 1 236 ? -13.420 -27.349 47.491 1.00 91.69 236 LEU A CA 1
ATOM 1972 C C . LEU A 1 236 ? -13.465 -26.077 46.639 1.00 91.69 236 LEU A C 1
ATOM 1974 O O . LEU A 1 236 ? -14.210 -25.167 46.993 1.00 91.69 236 LEU A O 1
ATOM 1978 N N . ILE A 1 237 ? -12.738 -26.033 45.517 1.00 89.81 237 ILE A N 1
ATOM 1979 C CA . ILE A 1 237 ? -12.763 -24.895 44.582 1.00 89.81 237 ILE A CA 1
ATOM 1980 C C . ILE A 1 237 ? -14.195 -24.652 44.099 1.00 89.81 237 ILE A C 1
ATOM 1982 O O . ILE A 1 237 ? -14.747 -23.574 44.315 1.00 89.81 237 ILE A O 1
ATOM 1986 N N . LYS A 1 238 ? -14.842 -25.682 43.536 1.00 89.44 238 LYS A N 1
ATOM 1987 C CA . LYS A 1 238 ? -16.208 -25.548 43.012 1.00 89.44 238 LYS A CA 1
ATOM 1988 C C . LYS A 1 238 ? -17.207 -25.118 44.089 1.00 89.44 238 LYS A C 1
ATOM 1990 O O . LYS A 1 238 ? -18.055 -24.270 43.837 1.00 89.44 238 LYS A O 1
ATOM 1995 N N . TYR A 1 239 ? -17.103 -25.671 45.298 1.00 90.94 239 TYR A N 1
ATOM 1996 C CA . TYR A 1 239 ? -18.067 -25.398 46.367 1.00 90.94 239 TYR A CA 1
ATOM 1997 C C . TYR A 1 239 ? -17.862 -24.040 47.058 1.00 90.94 239 TYR A C 1
ATOM 1999 O O . TYR A 1 239 ? -18.836 -23.358 47.384 1.00 90.94 239 TYR A O 1
ATOM 2007 N N . TYR A 1 240 ? -16.613 -23.666 47.352 1.00 88.06 240 TYR A N 1
ATOM 2008 C CA . TYR A 1 240 ? -16.301 -22.499 48.185 1.00 88.06 240 TYR A CA 1
ATOM 2009 C C . TYR A 1 240 ? -15.895 -21.259 47.391 1.00 88.06 240 TYR A C 1
ATOM 2011 O O . TYR A 1 240 ? -16.173 -20.163 47.872 1.00 88.06 240 TYR A O 1
ATOM 2019 N N . LEU A 1 241 ? -15.284 -21.418 46.212 1.00 85.62 241 LEU A N 1
ATOM 2020 C CA . LEU A 1 241 ? -14.889 -20.294 45.356 1.00 85.62 241 LEU A CA 1
ATOM 2021 C C . LEU A 1 241 ? -15.918 -20.026 44.257 1.00 85.62 241 LEU A C 1
ATOM 2023 O O . LEU A 1 241 ? -16.250 -18.877 44.004 1.00 85.62 241 LEU A O 1
ATOM 2027 N N . GLU A 1 242 ? -16.474 -21.076 43.650 1.00 85.75 242 GLU A N 1
ATOM 2028 C CA . GLU A 1 242 ? -17.406 -20.924 42.521 1.00 85.75 242 GLU A CA 1
ATOM 2029 C C . GLU A 1 242 ? -18.894 -21.057 42.904 1.00 85.75 242 GLU A C 1
ATOM 2031 O O . GLU A 1 242 ? -19.769 -21.021 42.042 1.00 85.75 242 GLU A O 1
ATOM 2036 N N . ASP A 1 243 ? -19.212 -21.205 44.195 1.00 87.69 243 ASP A N 1
ATOM 2037 C CA . ASP A 1 243 ? -20.587 -21.276 44.720 1.00 87.69 243 ASP A CA 1
ATOM 2038 C C . ASP A 1 243 ? -21.466 -22.430 44.171 1.00 87.69 243 ASP A C 1
ATOM 2040 O O . ASP A 1 243 ? -22.702 -22.378 44.260 1.00 87.69 243 ASP A O 1
ATOM 2044 N N . TYR A 1 244 ? -20.864 -23.512 43.665 1.00 91.12 244 TYR A N 1
ATOM 2045 C CA . TYR A 1 244 ? -21.600 -24.702 43.226 1.00 91.12 244 TYR A CA 1
ATOM 2046 C C . TYR A 1 244 ? -22.221 -25.451 44.418 1.00 91.12 244 TYR A C 1
ATOM 2048 O O . TYR A 1 244 ? -21.675 -25.517 45.522 1.00 91.12 244 TYR A O 1
ATOM 2056 N N . SER A 1 245 ? -23.366 -26.087 44.178 1.00 92.31 245 SER A N 1
ATOM 2057 C CA . SER A 1 245 ? -23.969 -27.058 45.096 1.00 92.31 245 SER A CA 1
ATOM 2058 C C . SER A 1 245 ? -23.362 -28.457 44.921 1.00 92.31 245 SER A C 1
ATOM 2060 O O . SER A 1 245 ? -22.919 -28.815 43.831 1.00 92.31 245 SER A O 1
ATOM 2062 N N . ASP A 1 246 ? -23.415 -29.295 45.967 1.00 92.44 246 ASP A N 1
ATOM 2063 C CA . ASP A 1 246 ? -22.930 -30.690 45.906 1.00 92.44 246 ASP A CA 1
ATOM 2064 C C . ASP A 1 246 ? -23.570 -31.476 44.741 1.00 92.44 246 ASP A C 1
ATOM 2066 O O . ASP A 1 246 ? -22.918 -32.329 44.144 1.00 92.44 246 ASP A O 1
ATOM 2070 N N . ARG A 1 247 ? -24.825 -31.162 44.379 1.00 91.94 247 ARG A N 1
ATOM 2071 C CA . ARG A 1 247 ? -25.515 -31.754 43.224 1.00 91.94 247 ARG A CA 1
ATOM 2072 C C . ARG A 1 247 ? -24.858 -31.357 41.901 1.00 91.94 247 ARG A C 1
ATOM 2074 O O . ARG A 1 247 ? -24.513 -32.234 41.119 1.00 91.94 247 ARG A O 1
ATOM 2081 N N . GLN A 1 248 ? -24.629 -30.065 41.680 1.00 92.44 248 GLN A N 1
ATOM 2082 C CA . GLN A 1 248 ? -23.989 -29.579 40.451 1.00 92.44 248 GLN A CA 1
ATOM 2083 C C . GLN A 1 248 ? -22.560 -30.114 40.310 1.00 92.44 248 GLN A C 1
ATOM 2085 O O . GLN A 1 248 ? -22.150 -30.504 39.224 1.00 92.44 248 GLN A O 1
ATOM 2090 N N . ILE A 1 249 ? -21.808 -30.191 41.413 1.00 92.75 249 ILE A N 1
ATOM 2091 C CA . ILE A 1 249 ? -20.456 -30.773 41.411 1.00 92.75 249 ILE A CA 1
ATOM 2092 C C . ILE A 1 249 ? -20.510 -32.266 41.060 1.00 92.75 249 ILE A C 1
ATOM 2094 O O . ILE A 1 249 ? -19.662 -32.762 40.320 1.00 92.75 249 ILE A O 1
ATOM 2098 N N . SER A 1 250 ? -21.511 -32.982 41.582 1.00 93.81 250 SER A N 1
ATOM 2099 C CA . SER A 1 250 ? -21.705 -34.406 41.305 1.00 93.81 250 SER A CA 1
ATOM 2100 C C . SER A 1 250 ? -22.018 -34.678 39.831 1.00 93.81 250 SER A C 1
ATOM 2102 O O . SER A 1 250 ? -21.429 -35.582 39.242 1.00 93.81 250 SER A O 1
ATOM 2104 N N . GLU A 1 251 ? -22.853 -33.833 39.221 1.00 91.88 251 GLU A N 1
ATOM 2105 C CA . GLU A 1 251 ? -23.172 -33.866 37.791 1.00 91.88 251 GLU A CA 1
ATOM 2106 C C . GLU A 1 251 ? -21.928 -33.520 36.950 1.00 91.88 251 GLU A C 1
ATOM 2108 O O . GLU A 1 251 ? -21.593 -34.255 36.025 1.00 91.88 251 GLU A O 1
ATOM 2113 N N . LEU A 1 252 ? -21.175 -32.477 37.328 1.00 91.56 252 LEU A N 1
ATOM 2114 C CA . LEU A 1 252 ? -19.978 -32.022 36.608 1.00 91.56 252 LEU A CA 1
ATOM 2115 C C . LEU A 1 252 ? -18.865 -33.078 36.553 1.00 91.56 252 LEU A C 1
ATOM 2117 O O . LEU A 1 252 ? -18.225 -33.253 35.520 1.00 91.56 252 LEU A O 1
ATOM 2121 N N . TYR A 1 253 ? -18.608 -33.767 37.666 1.00 91.25 253 TYR A N 1
ATOM 2122 C CA . TYR A 1 253 ? -17.531 -34.758 37.755 1.00 91.25 253 TYR A CA 1
ATOM 2123 C C . TYR A 1 253 ? -18.009 -36.203 37.599 1.00 91.25 253 TYR A C 1
ATOM 2125 O O . TYR A 1 253 ? -17.212 -37.118 37.797 1.00 91.25 253 TYR A O 1
ATOM 2133 N N . CYS A 1 254 ? -19.282 -36.418 37.249 1.00 91.25 254 CYS A N 1
ATOM 2134 C CA . CYS A 1 254 ? -19.880 -37.747 37.095 1.00 91.25 254 CYS A CA 1
ATOM 2135 C C . CYS A 1 254 ? -19.664 -38.654 38.325 1.00 91.25 254 CYS A C 1
ATOM 2137 O O . CYS A 1 254 ? -19.373 -39.843 38.203 1.00 91.25 254 CYS A O 1
ATOM 2139 N N . ILE A 1 255 ? -19.793 -38.091 39.529 1.00 92.56 255 ILE A N 1
ATOM 2140 C CA . ILE A 1 255 ? -19.693 -38.828 40.797 1.00 92.56 255 ILE A CA 1
ATOM 2141 C C . ILE A 1 255 ? -21.035 -38.822 41.516 1.00 92.56 255 ILE A C 1
ATOM 2143 O O . ILE A 1 255 ? -21.841 -37.918 41.343 1.00 92.56 255 ILE A O 1
ATOM 2147 N N . HIS A 1 256 ? -21.282 -39.804 42.380 1.00 94.81 256 HIS A N 1
ATOM 2148 C CA . HIS A 1 256 ? -22.512 -39.820 43.169 1.00 94.81 256 HIS A CA 1
ATOM 2149 C C . HIS A 1 256 ? -22.552 -38.641 44.165 1.00 94.81 256 HIS A C 1
ATOM 2151 O O . HIS A 1 256 ? -21.553 -38.343 44.829 1.00 94.81 256 HIS A O 1
ATOM 2157 N N . ILE A 1 257 ? -23.713 -37.997 44.339 1.00 92.81 257 ILE A N 1
ATOM 2158 C CA . ILE A 1 257 ? -23.871 -36.805 45.199 1.00 92.81 257 ILE A CA 1
ATOM 2159 C C . ILE A 1 257 ? -23.419 -37.040 46.650 1.00 92.81 257 ILE A C 1
ATOM 2161 O O . ILE A 1 257 ? -22.761 -36.187 47.252 1.00 92.81 257 ILE A O 1
ATOM 2165 N N . ASN A 1 258 ? -23.693 -38.228 47.200 1.00 93.62 258 ASN A N 1
ATOM 2166 C CA . ASN A 1 258 ? -23.232 -38.600 48.543 1.00 93.62 258 ASN A CA 1
ATOM 2167 C C . ASN A 1 258 ? -21.703 -38.681 48.621 1.00 93.62 258 ASN A C 1
ATOM 2169 O O . ASN A 1 258 ? -21.128 -38.254 49.620 1.00 93.62 258 ASN A O 1
ATOM 2173 N N . THR A 1 259 ? -21.045 -39.158 47.562 1.00 92.12 259 THR A N 1
ATOM 2174 C CA . THR A 1 259 ? -19.582 -39.216 47.473 1.00 92.12 259 THR A CA 1
ATOM 2175 C C . THR A 1 259 ? -18.990 -37.812 47.430 1.00 92.12 259 THR A C 1
ATOM 2177 O O . THR A 1 259 ? -18.032 -37.543 48.151 1.00 92.12 259 THR A O 1
ATOM 2180 N N . CYS A 1 260 ? -19.592 -36.888 46.670 1.00 93.62 260 CYS A N 1
ATOM 2181 C CA . CYS A 1 260 ? -19.189 -35.478 46.665 1.00 93.62 260 CYS A CA 1
ATOM 2182 C C . CYS A 1 260 ? -19.282 -34.860 48.070 1.00 93.62 260 CYS A C 1
ATOM 2184 O O . CYS A 1 260 ? -18.304 -34.314 48.581 1.00 93.62 260 CYS A O 1
ATOM 2186 N N . ASN A 1 261 ? -20.427 -35.019 48.742 1.00 92.94 261 ASN A N 1
ATOM 2187 C CA . ASN A 1 261 ? -20.650 -34.508 50.098 1.00 92.94 261 ASN A CA 1
ATOM 2188 C C . ASN A 1 261 ? -19.669 -35.123 51.113 1.00 92.94 261 ASN A C 1
ATOM 2190 O O . ASN A 1 261 ? -19.070 -34.409 51.920 1.00 92.94 261 ASN A O 1
ATOM 2194 N N . GLN A 1 262 ? -19.450 -36.440 51.051 1.00 94.00 262 GLN A N 1
ATOM 2195 C CA . GLN A 1 262 ? -18.503 -37.137 51.919 1.00 94.00 262 GLN A CA 1
ATOM 2196 C C . GLN A 1 262 ? -17.073 -36.631 51.707 1.00 94.00 262 GLN A C 1
ATOM 2198 O O . GLN A 1 262 ? -16.409 -36.280 52.682 1.00 94.00 262 GLN A O 1
ATOM 2203 N N . LYS A 1 263 ? -16.615 -36.537 50.452 1.00 93.94 263 LYS A N 1
ATOM 2204 C CA . LYS A 1 263 ? -15.277 -36.036 50.108 1.00 93.94 263 LYS A CA 1
ATOM 2205 C C . LYS A 1 263 ? -15.091 -34.582 50.523 1.00 93.94 263 LYS A C 1
ATOM 2207 O O . LYS A 1 263 ? -14.064 -34.254 51.108 1.00 93.94 263 LYS A O 1
ATOM 2212 N N . ARG A 1 264 ? -16.102 -33.731 50.328 1.00 94.06 264 ARG A N 1
ATOM 2213 C CA . ARG A 1 264 ? -16.079 -32.344 50.808 1.00 94.06 264 ARG A CA 1
ATOM 2214 C C . ARG A 1 264 ? -15.911 -32.279 52.325 1.00 94.06 264 ARG A C 1
ATOM 2216 O O . ARG A 1 264 ? -15.027 -31.582 52.807 1.00 94.06 264 ARG A O 1
ATOM 2223 N N . ARG A 1 265 ? -16.713 -33.036 53.085 1.00 92.25 265 ARG A N 1
ATOM 2224 C CA . ARG A 1 265 ? -16.616 -33.078 54.557 1.00 92.25 265 ARG A CA 1
ATOM 2225 C C . ARG A 1 265 ? -15.271 -33.613 55.037 1.00 92.25 265 ARG A C 1
ATOM 2227 O O . ARG A 1 265 ? -14.712 -33.060 55.978 1.00 92.25 265 ARG A O 1
ATOM 2234 N N . GLN A 1 266 ? -14.758 -34.665 54.402 1.00 94.00 266 GLN A N 1
ATOM 2235 C CA . GLN A 1 266 ? -13.438 -35.220 54.707 1.00 94.00 266 GLN A CA 1
ATOM 2236 C C . GLN A 1 266 ? -12.334 -34.191 54.458 1.00 94.00 266 GLN A C 1
ATOM 2238 O O . GLN A 1 266 ? -11.471 -34.014 55.313 1.00 94.00 266 GLN A O 1
ATOM 2243 N N . ALA A 1 267 ? -12.396 -33.467 53.339 1.00 94.12 267 ALA A N 1
ATOM 2244 C CA . ALA A 1 267 ? -11.454 -32.400 53.031 1.00 94.12 267 ALA A CA 1
ATOM 2245 C C . ALA A 1 267 ? -11.500 -31.280 54.082 1.00 94.12 267 ALA A C 1
ATOM 2247 O O . ALA A 1 267 ? -10.462 -30.893 54.611 1.00 94.12 267 ALA A O 1
ATOM 2248 N N . THR A 1 268 ? -12.698 -30.819 54.461 1.00 92.69 268 THR A N 1
ATOM 2249 C CA . THR A 1 268 ? -12.861 -29.814 55.524 1.00 92.69 268 THR A CA 1
ATOM 2250 C C . THR A 1 268 ? -12.330 -30.312 56.869 1.00 92.69 268 THR A C 1
ATOM 2252 O O . THR A 1 268 ? -11.683 -29.553 57.579 1.00 92.69 268 THR A O 1
ATOM 2255 N N . TYR A 1 269 ? -12.555 -31.584 57.215 1.00 92.94 269 TYR A N 1
ATOM 2256 C CA . TYR A 1 269 ? -12.039 -32.183 58.449 1.00 92.94 269 TYR A CA 1
ATOM 2257 C C . TYR A 1 269 ? -10.507 -32.218 58.471 1.00 92.94 269 TYR A C 1
ATOM 2259 O O . TYR A 1 269 ? -9.896 -31.848 59.471 1.00 92.94 269 TYR A O 1
ATOM 2267 N N . LYS A 1 270 ? -9.883 -32.633 57.359 1.00 93.69 270 LYS A N 1
ATOM 2268 C CA . LYS A 1 270 ? -8.422 -32.638 57.208 1.00 93.69 270 LYS A CA 1
ATOM 2269 C C . LYS A 1 270 ? -7.856 -31.232 57.403 1.00 93.69 270 LYS A C 1
ATOM 2271 O O . LYS A 1 270 ? -6.964 -31.060 58.223 1.00 93.69 270 LYS A O 1
ATOM 2276 N N . LEU A 1 271 ? -8.425 -30.233 56.726 1.00 92.81 271 LEU A N 1
ATOM 2277 C CA . LEU A 1 271 ? -7.988 -28.841 56.858 1.00 92.81 271 LEU A CA 1
ATOM 2278 C C . LEU A 1 271 ? -8.187 -28.293 58.274 1.00 92.81 271 LEU A C 1
ATOM 2280 O O . LEU A 1 271 ? -7.297 -27.633 58.795 1.00 92.81 271 LEU A O 1
ATOM 2284 N N . ALA A 1 272 ? -9.318 -28.591 58.917 1.00 91.88 272 ALA A N 1
ATOM 2285 C CA . ALA A 1 272 ? -9.585 -28.160 60.287 1.00 91.88 272 ALA A CA 1
ATOM 2286 C C . ALA A 1 272 ? -8.546 -28.718 61.270 1.00 91.88 272 ALA A C 1
ATOM 2288 O O . ALA A 1 272 ? -8.066 -27.994 62.136 1.00 91.88 272 ALA A O 1
ATOM 2289 N N . LYS A 1 273 ? -8.152 -29.986 61.089 1.00 91.81 273 LYS A N 1
ATOM 2290 C CA . LYS A 1 273 ? -7.097 -30.618 61.884 1.00 91.81 273 LYS A CA 1
ATOM 2291 C C . LYS A 1 273 ? -5.735 -29.950 61.668 1.00 91.81 273 LYS A C 1
ATOM 2293 O O . LYS A 1 273 ? -5.049 -29.691 62.648 1.00 91.81 273 LYS A O 1
ATOM 2298 N N . GLU A 1 274 ? -5.359 -29.653 60.422 1.00 90.31 274 GLU A N 1
ATOM 2299 C CA . GLU A 1 274 ? -4.084 -28.974 60.122 1.00 90.31 274 GLU A CA 1
ATOM 2300 C C . GLU A 1 274 ? -4.031 -27.546 60.663 1.00 90.31 274 GLU A C 1
ATOM 2302 O O . GLU A 1 274 ? -2.992 -27.097 61.134 1.00 90.31 274 GLU A O 1
ATOM 2307 N N . LEU A 1 275 ? -5.151 -26.829 60.598 1.00 89.19 275 LEU A N 1
ATOM 2308 C CA . LEU A 1 275 ? -5.245 -25.439 61.041 1.00 89.19 275 LEU A CA 1
ATOM 2309 C C . LEU A 1 275 ? -5.529 -25.308 62.543 1.00 89.19 275 LEU A C 1
ATOM 2311 O O . LEU A 1 275 ? -5.653 -24.193 63.039 1.00 89.19 275 LEU A O 1
ATOM 2315 N N . ASN A 1 276 ? -5.644 -26.430 63.260 1.00 91.69 276 ASN A N 1
ATOM 2316 C CA . ASN A 1 276 ? -6.027 -26.486 64.670 1.00 91.69 276 ASN A CA 1
ATOM 2317 C C . ASN A 1 276 ? -7.351 -25.745 64.971 1.00 91.69 276 ASN A C 1
ATOM 2319 O O . ASN A 1 276 ? -7.503 -25.083 65.996 1.00 91.69 276 ASN A O 1
ATOM 2323 N N . ILE A 1 277 ? -8.316 -25.852 64.051 1.00 91.75 277 ILE A N 1
ATOM 2324 C CA . ILE A 1 277 ? -9.648 -25.247 64.156 1.00 91.75 277 ILE A CA 1
ATOM 2325 C C . ILE A 1 277 ? -10.639 -26.315 64.618 1.00 91.75 277 ILE A C 1
ATOM 2327 O O . ILE A 1 277 ? -10.707 -27.416 64.062 1.00 91.75 277 ILE A O 1
ATOM 2331 N N . ASN A 1 278 ? -11.474 -25.982 65.601 1.00 89.38 278 ASN A N 1
ATOM 2332 C CA . ASN A 1 278 ? -12.552 -26.866 66.015 1.00 89.38 278 ASN A CA 1
ATOM 2333 C C . ASN A 1 278 ? -13.641 -26.915 64.932 1.00 89.38 278 ASN A C 1
ATOM 2335 O O . ASN A 1 278 ? -14.230 -25.910 64.543 1.00 89.38 278 ASN A O 1
ATOM 2339 N N . ILE A 1 279 ? -13.946 -28.117 64.446 1.00 85.25 279 ILE A N 1
ATOM 2340 C CA . ILE A 1 279 ? -14.894 -28.348 63.342 1.00 85.25 279 ILE A CA 1
ATOM 2341 C C . ILE A 1 279 ? -16.301 -27.828 63.656 1.00 85.25 279 ILE A C 1
ATOM 2343 O O . ILE A 1 279 ? -17.052 -27.501 62.735 1.00 85.25 279 ILE A O 1
ATOM 2347 N N . LYS A 1 280 ? -16.671 -27.756 64.940 1.00 85.06 280 LYS A N 1
ATOM 2348 C CA . LYS A 1 280 ? -17.964 -27.206 65.369 1.00 85.06 280 LYS A CA 1
ATOM 2349 C C . LYS A 1 280 ? -18.106 -25.720 65.031 1.00 85.06 280 LYS A C 1
ATOM 2351 O O . LYS A 1 280 ? -19.227 -25.276 64.795 1.00 85.06 280 LYS A O 1
ATOM 2356 N N . ASP A 1 281 ? -16.989 -25.011 64.912 1.00 85.00 281 ASP A N 1
ATOM 2357 C CA . ASP A 1 281 ? -16.955 -23.574 64.639 1.00 85.00 281 ASP A CA 1
ATOM 2358 C C . ASP A 1 281 ? -17.041 -23.277 63.132 1.00 85.00 281 ASP A C 1
ATOM 2360 O O . ASP A 1 281 ? -17.290 -22.147 62.709 1.00 85.00 281 ASP A O 1
ATOM 2364 N N . ILE A 1 282 ? -16.906 -24.303 62.282 1.00 81.50 282 ILE A N 1
ATOM 2365 C CA . ILE A 1 282 ? -17.006 -24.158 60.830 1.00 81.50 282 ILE A CA 1
ATOM 2366 C C . ILE A 1 282 ? -18.481 -24.076 60.425 1.00 81.50 282 ILE A C 1
ATOM 2368 O O . ILE A 1 282 ? -19.205 -25.078 60.360 1.00 81.50 282 ILE A O 1
ATOM 2372 N N . LYS A 1 283 ? -18.930 -22.860 60.093 1.00 78.62 283 LYS A N 1
ATOM 2373 C CA . LYS A 1 283 ? -20.305 -22.590 59.657 1.00 78.62 283 LYS A CA 1
ATOM 2374 C C . LYS A 1 283 ? -20.686 -23.446 58.447 1.00 78.62 283 LYS A C 1
ATOM 2376 O O . LYS A 1 283 ? -20.107 -23.351 57.362 1.00 78.62 283 LYS A O 1
ATOM 2381 N N . ARG A 1 284 ? -21.748 -24.241 58.598 1.00 69.88 284 ARG A N 1
ATOM 2382 C CA . ARG A 1 284 ? -22.338 -25.013 57.497 1.00 69.88 284 ARG A CA 1
ATOM 2383 C C . ARG A 1 284 ? -23.148 -24.089 56.592 1.00 69.88 284 ARG A C 1
ATOM 2385 O O . ARG A 1 284 ? -24.325 -23.850 56.833 1.00 69.88 284 ARG A O 1
ATOM 2392 N N . SER A 1 285 ? -22.526 -23.587 55.532 1.00 68.94 285 SER A N 1
ATOM 2393 C CA . SER A 1 285 ? -23.243 -22.882 54.467 1.00 68.94 285 SER A CA 1
ATOM 2394 C C . SER A 1 285 ? -23.739 -23.886 53.427 1.00 68.94 285 SER A C 1
ATOM 2396 O O . SER A 1 285 ? -22.930 -24.586 52.816 1.00 68.94 285 SER A O 1
ATOM 2398 N N . ARG A 1 286 ? -25.063 -23.990 53.242 1.00 74.94 286 ARG A N 1
ATOM 2399 C CA . ARG A 1 286 ? -25.658 -24.702 52.100 1.00 74.94 286 ARG A CA 1
ATOM 2400 C C . ARG A 1 286 ? -25.706 -23.742 50.916 1.00 74.94 286 ARG A C 1
ATOM 2402 O O . ARG A 1 286 ? -26.390 -22.724 50.983 1.00 74.94 286 ARG A O 1
ATOM 2409 N N . LYS A 1 287 ? -24.988 -24.067 49.843 1.00 80.81 287 LYS A N 1
ATOM 2410 C CA . LYS A 1 287 ? -25.003 -23.281 48.607 1.00 80.81 287 LYS A CA 1
ATOM 2411 C C . LYS A 1 287 ? -26.227 -23.664 47.776 1.00 80.81 287 LYS A C 1
ATOM 2413 O O . LYS A 1 287 ? -26.506 -24.846 47.591 1.00 80.81 287 LYS A O 1
ATOM 2418 N N . SER A 1 288 ? -26.962 -22.663 47.294 1.00 75.44 288 SER A N 1
ATOM 2419 C CA . SER A 1 288 ? -28.128 -22.862 46.422 1.00 75.44 288 SER A CA 1
ATOM 2420 C C . SER A 1 288 ? -27.745 -23.124 44.964 1.00 75.44 288 SER A C 1
ATOM 2422 O O . SER A 1 288 ? -28.619 -23.456 44.172 1.00 75.44 288 SER A O 1
ATOM 2424 N N . GLY A 1 289 ? -26.471 -22.935 44.592 1.00 70.12 289 GLY A N 1
ATOM 2425 C CA . GLY A 1 289 ? -25.988 -23.124 43.223 1.00 70.12 289 GLY A CA 1
ATOM 2426 C C . GLY A 1 289 ? -26.432 -22.054 42.222 1.00 70.12 289 GLY A C 1
ATOM 2427 O O . GLY A 1 289 ? -26.014 -22.101 41.070 1.00 70.12 289 GLY A O 1
ATOM 2428 N N . LYS A 1 290 ? -27.272 -21.088 42.634 1.00 68.38 290 LYS A N 1
ATOM 2429 C CA . LYS A 1 290 ? -27.859 -20.078 41.736 1.00 68.38 290 LYS A CA 1
ATOM 2430 C C . LYS A 1 290 ? -26.823 -19.127 41.138 1.00 68.38 290 LYS A C 1
ATOM 2432 O O . LYS A 1 290 ? -26.976 -18.753 39.989 1.00 68.38 290 LYS A O 1
ATOM 2437 N N . LYS A 1 291 ? -25.789 -18.739 41.894 1.00 61.88 291 LYS A N 1
ATOM 2438 C CA . LYS A 1 291 ? -24.750 -17.809 41.413 1.00 61.88 291 LYS A CA 1
ATOM 2439 C C . LYS A 1 291 ? -23.826 -18.438 40.366 1.00 61.88 291 LYS A C 1
ATOM 2441 O O . LYS A 1 291 ? -23.447 -17.750 39.430 1.00 61.88 291 LYS A O 1
ATOM 2446 N N . ALA A 1 292 ? -23.548 -19.737 40.476 1.00 61.28 292 ALA A N 1
ATOM 2447 C CA . ALA A 1 292 ? -22.687 -20.468 39.545 1.00 61.28 292 ALA A CA 1
ATOM 2448 C C . ALA A 1 292 ? -23.208 -20.482 38.093 1.00 61.28 292 ALA A C 1
ATOM 2450 O O . ALA A 1 292 ? -22.422 -20.604 37.166 1.00 61.28 292 ALA A O 1
ATOM 2451 N N . LEU A 1 293 ? -24.522 -20.333 37.886 1.00 59.78 293 LEU A N 1
ATOM 2452 C CA . LEU A 1 293 ? -25.147 -20.354 36.556 1.00 59.78 293 LEU A CA 1
ATOM 2453 C C . LEU A 1 293 ? -24.959 -19.054 35.756 1.00 59.78 293 LEU A C 1
ATOM 2455 O O . LEU A 1 293 ? -25.199 -19.056 34.554 1.00 59.78 293 LEU A O 1
ATOM 2459 N N . PHE A 1 294 ? -24.573 -17.952 36.408 1.00 56.12 294 PHE A N 1
ATOM 2460 C CA . PHE A 1 294 ? -24.481 -16.623 35.786 1.00 56.12 294 PHE A CA 1
ATOM 2461 C C . PHE A 1 294 ? -23.038 -16.172 35.504 1.00 56.12 294 PHE A C 1
ATOM 2463 O O . PHE A 1 294 ? -22.837 -15.056 35.037 1.00 56.12 294 PHE A O 1
ATOM 2470 N N . TYR A 1 295 ? -22.048 -17.027 35.779 1.00 52.69 295 TYR A N 1
ATOM 2471 C CA . TYR A 1 295 ? -20.640 -16.819 35.434 1.00 52.69 295 TYR A CA 1
ATOM 2472 C C . TYR A 1 295 ? -20.249 -17.758 34.283 1.00 52.69 295 TYR A C 1
ATOM 2474 O O . TYR A 1 295 ? -19.512 -18.724 34.478 1.00 52.69 295 TYR A O 1
ATOM 2482 N N . HIS A 1 296 ? -20.786 -17.489 33.094 1.00 46.09 296 HIS A N 1
ATOM 2483 C CA . HIS A 1 296 ? -20.313 -18.044 31.825 1.00 46.09 296 HIS A CA 1
ATOM 2484 C C . HIS A 1 296 ? -20.200 -16.925 30.798 1.00 46.09 296 HIS A C 1
ATOM 2486 O O . HIS A 1 296 ? -21.163 -16.130 30.702 1.00 46.09 296 HIS A O 1
#

Radius of gyration: 36.54 Å; chains: 1; bounding box: 58×77×101 Å

Sequence (296 aa):
MAVEKEQETEQGFPEKIHEYIEIENLVLTYKKQFFSDATRKEIEESKSAATLLTIKFNPLFRKYIKLIKDNQLDFNDKDIKRFALNFIGDKSLKRALKLDRQSSKTRHEIYKKINFITETYGQLSTEEILIDLQMLLLVLAKRYMPMGRNFCAYLYNCFCYEVSRHIKKYIKNPANVQYKNIRYEDYMQTVEEPIEECLEDKMYENSMGMPDTTWINGITCSSQFQRLSPLERKILIKYYLEDYSDRQISELYCIHINTCNQKRRQATYKLAKELNINIKDIKRSRKSGKKALFYH

Foldseek 3Di:
DPDPDPPPPPPVVVVVVVVLVVLLVLLVLLLLCVDPPRDPVSPVSNVVSLVVNLVVCVVVLVVVLCCQAVVDQDLQDPLSLVLLLLQDPDPVLNVQSPDSDHDPVSVVVSSVSSVQSNQFVNVDDSVVSSVVLSVLLSVLSNVDDPPPDTSVVVCSPPSSVSSSVVSVVQVVDLVRRVVSDDPPVNVVVVPPDPPPPCPPVVVVCPPVNQDDPCVLPVNPDDPLQNPAHSLLVVLCSCVPVLLAALVVSCVVVVHDSVVSVVSPVVSLVSSCVVVVHDPVPPDDDGRPRPRNVPPD

Secondary structure (DSSP, 8-state):
----SSSSSSTHHHHHHHHHHHHHHHHHHHHGGGSTT--HHHHHHHHHHHHHHHHHTHHHHHHHHHHHHH----SS-HHHHHHHTTT---HHHHHHHHSS---HHHHHHHHHHHHHHHHTGGGS-HHHHHHHHHHHHHHHHHH---SSS-HHHHHHHHHHHHHHHHHHHHHHSGGG-GGGS--HHHHHHH--S---S-HHHHTTS-TT----HHHHHTSSS-HHHHTS-HHHHHHHIIIIIS---HHHHHHHTT--HHHHHHHHHHHHHHHHHHTT--GGGS--PPP-STGGGG--

pLDDT: mean 83.85, std 15.68, range [35.56, 97.94]

InterPro domains:
  IPR013324 RNA polymerase sigma factor, region 3/4-like [SSF88659] (224-275)

Organism: NCBI:txid158847